Protein AF-A0A4R8KBL2-F1 (afdb_monomer_lite)

Foldseek 3Di:
DDDDDDDDDDDDDDDDDDDDDDDDDDDDDDPDDDDDDDDDDQDEDEDDPDDDPVCPPPLDQDPADDQQAKWKAFAAPVQLCCCQPWVKDKWFKQVVLCDCVQDLLRRDVQRQKAKEKEFAEDDWDWDDPPDPVQVLCVVLVDDDTDIDYRYMGMDMGGHPIWTKDKTASDDDPLLNVSRPNTPWMKMFGRNNVLVVVVQVLVCVVANKDWSHKDWADADDRYYYPVPDDPSDGSNRYDHCVNHVSNNMMMTIIDGPPPDDDGMDIGTDPVSSVRIDIDDD

Secondary structure (DSSP, 8-state):
--PPPPPPP-----PPPP---------------------SS-EEEE----S--------PPP-PPPTT--EEEEE-HHHHHHHHHH-B--BEETTGGG-GGG-TTT--TTTTEEEEEEEE-SS-EE--TTSHHHHHHHHTT--SS-EE-SEEEEEEEEPPP-EEEEEES---HHHHHTSTT--EEEEESSHHHHHHHHHHHHHHHS-EEEEEEEE-EE--SEEEGGG--TT--GGGEE-HHHHGGG-EEEEEEEESS-SPP--B--B-GGGGGGEEEE--

Sequence (280 aa):
MGGKRTRRTTTKRIFAEKATFESRGNSDFGTKRLLGSAEGSGTTLIYKPTGDDGSIAEFRPIASMDREVTLYKYLPRRYAEDLVRDGSTRVGTLYDFRRIELGAGVADPNEGQLRVNRKIGGQLHYFPAGTQEAEAMKFFGISGEGAVQNISFRRDIEHPGVFVWCCSTEFSADVESSLEGADACVEIRNAGLFFDELTRAIHAVRPVEFLGFRKVTYTPRNQNWESYSPDMSAAFVKDPGSYGAQNEVRAVWRSLDGNPIKAEFPRSAALTEFCAIREL

Structure (mmCIF, N/CA/C/O backbone):
data_AF-A0A4R8KBL2-F1
#
_entry.id   AF-A0A4R8KBL2-F1
#
loop_
_atom_site.group_PDB
_atom_site.id
_atom_site.type_symbol
_atom_site.label_atom_id
_atom_site.label_alt_id
_atom_site.label_comp_id
_atom_site.label_asym_id
_atom_site.label_entity_id
_atom_site.label_seq_id
_atom_site.pdbx_PDB_ins_code
_atom_site.Cartn_x
_atom_site.Cartn_y
_atom_site.Cartn_z
_atom_site.occupancy
_atom_site.B_iso_or_equiv
_atom_site.auth_seq_id
_atom_site.auth_comp_id
_atom_site.auth_asym_id
_atom_site.auth_atom_id
_atom_site.pdbx_PDB_model_num
ATOM 1 N N . MET A 1 1 ? 4.726 11.498 -86.772 1.00 43.94 1 MET A N 1
ATOM 2 C CA . MET A 1 1 ? 5.824 10.685 -86.203 1.00 43.94 1 MET A CA 1
ATOM 3 C C . MET A 1 1 ? 6.021 11.100 -84.754 1.00 43.94 1 MET A C 1
ATOM 5 O O . MET A 1 1 ? 6.275 12.270 -84.517 1.00 43.94 1 MET A O 1
ATOM 9 N N . GLY A 1 2 ? 5.826 10.193 -83.793 1.00 36.50 2 GLY A N 1
ATOM 10 C CA . GLY A 1 2 ? 5.941 10.510 -82.364 1.00 36.50 2 GLY A CA 1
ATOM 11 C C . GLY A 1 2 ? 5.340 9.422 -81.475 1.00 36.50 2 GLY A C 1
ATOM 12 O O . GLY A 1 2 ? 4.249 9.591 -80.945 1.00 36.50 2 GLY A O 1
ATOM 13 N N . GLY A 1 3 ? 6.026 8.282 -81.349 1.00 35.59 3 GLY A N 1
ATOM 14 C CA . GLY A 1 3 ? 5.630 7.193 -80.451 1.00 35.59 3 GLY A CA 1
ATOM 15 C C . GLY A 1 3 ? 6.325 7.309 -79.092 1.00 35.59 3 GLY A C 1
ATOM 16 O O . GLY A 1 3 ? 7.548 7.210 -79.015 1.00 35.59 3 GLY A O 1
ATOM 17 N N . LYS A 1 4 ? 5.552 7.505 -78.016 1.00 42.59 4 LYS A N 1
ATOM 18 C CA . LYS A 1 4 ? 6.029 7.454 -76.623 1.00 42.59 4 LYS A CA 1
ATOM 19 C C . LYS A 1 4 ? 6.201 5.994 -76.179 1.00 42.59 4 LYS A C 1
ATOM 21 O O . LYS A 1 4 ? 5.273 5.199 -76.286 1.00 42.59 4 LYS A O 1
ATOM 26 N N . ARG A 1 5 ? 7.386 5.654 -75.659 1.00 40.50 5 ARG A N 1
ATOM 27 C CA . ARG A 1 5 ? 7.694 4.363 -75.017 1.00 40.50 5 ARG A CA 1
ATOM 28 C C . ARG A 1 5 ? 7.159 4.339 -73.583 1.00 40.50 5 ARG A C 1
ATOM 30 O O . ARG A 1 5 ? 7.601 5.127 -72.752 1.00 40.50 5 ARG A O 1
ATOM 37 N N . THR A 1 6 ? 6.280 3.393 -73.278 1.00 40.81 6 THR A N 1
ATOM 38 C CA . THR A 1 6 ? 5.825 3.072 -71.917 1.00 40.81 6 THR A CA 1
ATOM 39 C C . THR A 1 6 ? 6.755 2.016 -71.311 1.00 40.81 6 THR A C 1
ATOM 41 O O . THR A 1 6 ? 6.884 0.919 -71.853 1.00 40.81 6 THR A O 1
ATOM 44 N N . ARG A 1 7 ? 7.430 2.327 -70.196 1.00 36.66 7 ARG A N 1
ATOM 45 C CA . ARG A 1 7 ? 8.190 1.338 -69.409 1.00 36.66 7 ARG A CA 1
ATOM 46 C C . ARG A 1 7 ? 7.212 0.511 -68.568 1.00 36.66 7 ARG A C 1
ATOM 48 O O . ARG A 1 7 ? 6.463 1.075 -67.779 1.00 36.66 7 ARG A O 1
ATOM 55 N N . ARG A 1 8 ? 7.231 -0.816 -68.730 1.00 33.22 8 ARG A N 1
ATOM 56 C CA . ARG A 1 8 ? 6.599 -1.776 -67.811 1.00 33.22 8 ARG A CA 1
ATOM 57 C C . ARG A 1 8 ? 7.585 -2.108 -66.691 1.00 33.22 8 ARG A C 1
ATOM 59 O O . ARG A 1 8 ? 8.677 -2.593 -66.971 1.00 33.22 8 ARG A O 1
ATOM 66 N N . THR A 1 9 ? 7.190 -1.871 -65.447 1.00 32.03 9 THR A N 1
ATOM 67 C CA . THR A 1 9 ? 7.865 -2.374 -64.245 1.00 32.03 9 THR A CA 1
ATOM 68 C C . THR A 1 9 ? 7.200 -3.692 -63.853 1.00 32.03 9 THR A C 1
ATOM 70 O O . THR A 1 9 ? 6.003 -3.728 -63.582 1.00 32.03 9 THR A O 1
ATOM 73 N N . THR A 1 10 ? 7.958 -4.786 -63.866 1.00 30.27 10 THR A N 1
ATOM 74 C CA . THR A 1 10 ? 7.474 -6.113 -63.466 1.00 30.27 10 THR A CA 1
ATOM 75 C C . THR A 1 10 ? 7.729 -6.305 -61.973 1.00 30.27 10 THR A C 1
ATOM 77 O O . THR A 1 10 ? 8.865 -6.540 -61.567 1.00 30.27 10 THR A O 1
ATOM 80 N N . THR A 1 11 ? 6.686 -6.225 -61.148 1.00 28.88 11 THR A N 1
ATOM 81 C CA . THR A 1 11 ? 6.752 -6.609 -59.730 1.00 28.88 11 THR A CA 1
ATOM 82 C C . THR A 1 11 ? 6.616 -8.129 -59.625 1.00 28.88 11 THR A C 1
ATOM 84 O O . THR A 1 11 ? 5.537 -8.676 -59.851 1.00 28.88 11 THR A O 1
ATOM 87 N N . LYS A 1 12 ? 7.708 -8.834 -59.302 1.00 27.95 12 LYS A N 1
ATOM 88 C CA . LYS A 1 12 ? 7.668 -10.259 -58.938 1.00 27.95 12 LYS A CA 1
ATOM 89 C C . LYS A 1 12 ? 7.094 -10.395 -57.522 1.00 27.95 12 LYS A C 1
ATOM 91 O O . LYS A 1 12 ? 7.714 -9.943 -56.567 1.00 27.95 12 LYS A O 1
ATOM 96 N N . ARG A 1 13 ? 5.928 -11.035 -57.391 1.00 30.80 13 ARG A N 1
ATOM 97 C CA . ARG A 1 13 ? 5.440 -11.595 -56.119 1.00 30.80 13 ARG A CA 1
ATOM 98 C C . ARG A 1 13 ? 6.154 -12.924 -55.877 1.00 30.80 13 ARG A C 1
ATOM 100 O O . ARG A 1 13 ? 6.103 -13.793 -56.743 1.00 30.80 13 ARG A O 1
ATOM 107 N N . ILE A 1 14 ? 6.792 -13.080 -54.721 1.00 30.53 14 ILE A N 1
ATOM 108 C CA . ILE A 1 14 ? 7.291 -14.371 -54.232 1.00 30.53 14 ILE A CA 1
ATOM 109 C C . ILE A 1 14 ? 6.336 -14.813 -53.119 1.00 30.53 14 ILE A C 1
ATOM 111 O O . ILE A 1 14 ? 6.114 -14.074 -52.163 1.00 30.53 14 ILE A O 1
ATOM 115 N N . PHE A 1 15 ? 5.721 -15.983 -53.295 1.00 28.53 15 PHE A N 1
ATOM 116 C CA . PHE A 1 15 ? 4.898 -16.648 -52.286 1.00 28.53 15 PHE A CA 1
ATOM 117 C C . PHE A 1 15 ? 5.800 -17.368 -51.275 1.00 28.53 15 PHE A C 1
ATOM 119 O O . PHE A 1 15 ? 6.807 -17.960 -51.656 1.00 28.53 15 PHE A O 1
ATOM 126 N N . ALA A 1 16 ? 5.428 -17.312 -49.996 1.00 29.11 16 ALA A N 1
ATOM 127 C CA . ALA A 1 16 ? 6.075 -18.049 -48.919 1.00 29.11 16 ALA A CA 1
ATOM 128 C C . ALA A 1 16 ? 5.567 -19.501 -48.884 1.00 29.11 16 ALA A C 1
ATOM 130 O O . ALA A 1 16 ? 4.369 -19.728 -48.707 1.00 29.11 16 ALA A O 1
ATOM 131 N N . GLU A 1 17 ? 6.470 -20.474 -49.013 1.00 27.91 17 GLU A N 1
ATOM 132 C CA . GLU A 1 17 ? 6.204 -21.872 -48.663 1.00 27.91 17 GLU A CA 1
ATOM 133 C C . GLU A 1 17 ? 6.547 -22.125 -47.189 1.00 27.91 17 GLU A C 1
ATOM 135 O O . GLU A 1 17 ? 7.579 -21.690 -46.675 1.00 27.91 17 GLU A O 1
ATOM 140 N N . LYS A 1 18 ? 5.633 -22.816 -46.501 1.00 30.34 18 LYS A N 1
ATOM 141 C CA . LYS A 1 18 ? 5.759 -23.258 -45.110 1.00 30.34 18 LYS A CA 1
ATOM 142 C C . LYS A 1 18 ? 6.772 -24.400 -45.019 1.00 30.34 18 LYS A C 1
ATOM 144 O O . LYS A 1 18 ? 6.578 -25.426 -45.661 1.00 30.34 18 LYS A O 1
ATOM 149 N N . ALA A 1 19 ? 7.762 -24.268 -44.141 1.00 26.84 19 ALA A N 1
ATOM 150 C CA . ALA A 1 19 ? 8.540 -25.400 -43.650 1.00 26.84 19 ALA A CA 1
ATOM 151 C C . ALA A 1 19 ? 8.059 -25.768 -42.239 1.00 26.84 19 ALA A C 1
ATOM 153 O O . ALA A 1 19 ? 8.158 -24.973 -41.305 1.00 26.84 19 ALA A O 1
ATOM 154 N N . THR A 1 20 ? 7.508 -26.970 -42.100 1.00 28.91 20 THR A N 1
ATOM 155 C CA . THR A 1 20 ? 7.267 -27.655 -40.826 1.00 28.91 20 THR A CA 1
ATOM 156 C C . THR A 1 20 ? 8.566 -28.336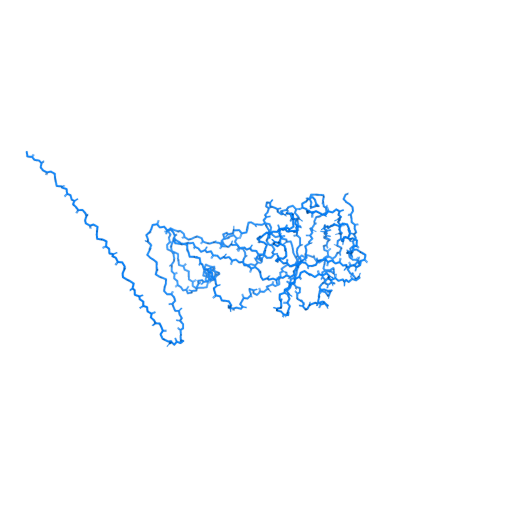 -40.400 1.00 28.91 20 THR A C 1
ATOM 158 O O . THR A 1 20 ? 9.179 -29.028 -41.209 1.00 28.91 20 THR A O 1
ATOM 161 N N . PHE A 1 21 ? 8.980 -28.175 -39.142 1.00 26.06 21 PHE A N 1
ATOM 162 C CA . PHE A 1 21 ? 10.069 -28.966 -38.568 1.00 26.06 21 PHE A CA 1
ATOM 163 C C . PHE A 1 21 ? 9.599 -29.621 -37.269 1.00 26.06 21 PHE A C 1
ATOM 165 O O . PHE A 1 21 ? 9.224 -28.934 -36.320 1.00 26.06 21 PHE A O 1
ATOM 172 N N . GLU A 1 22 ? 9.597 -30.953 -37.259 1.00 30.69 22 GLU A N 1
ATOM 173 C CA . GLU A 1 22 ? 9.430 -31.776 -36.063 1.00 30.69 22 GLU A CA 1
ATOM 174 C C . GLU A 1 22 ? 10.772 -31.868 -35.330 1.00 30.69 22 GLU A C 1
ATOM 176 O O . GLU A 1 22 ? 11.772 -32.298 -35.905 1.00 30.69 22 GLU A O 1
ATOM 181 N N . SER A 1 23 ? 10.810 -31.507 -34.047 1.00 30.03 23 SER A N 1
ATOM 182 C CA . SER A 1 23 ? 11.976 -31.764 -33.201 1.00 30.03 23 SER A CA 1
ATOM 183 C C . SER A 1 23 ? 11.822 -33.098 -32.471 1.00 30.03 23 SER A C 1
ATOM 185 O O . SER A 1 23 ? 11.004 -33.219 -31.556 1.00 30.03 23 SER A O 1
ATOM 187 N N . ARG A 1 24 ? 12.656 -34.083 -32.820 1.00 30.95 24 ARG A N 1
ATOM 188 C CA . ARG A 1 24 ? 13.076 -35.128 -31.875 1.00 30.95 24 ARG A CA 1
ATOM 189 C C . ARG A 1 24 ? 14.286 -34.610 -31.095 1.00 30.95 24 ARG A C 1
ATOM 191 O O . ARG A 1 24 ? 15.118 -33.900 -31.649 1.00 30.95 24 ARG A O 1
ATOM 198 N N . GLY A 1 25 ? 14.287 -34.891 -29.795 1.00 31.91 25 GLY A N 1
ATOM 199 C CA . GLY A 1 25 ? 15.035 -34.151 -28.782 1.00 31.91 25 GLY A CA 1
ATOM 200 C C . GLY A 1 25 ? 16.558 -34.215 -28.872 1.00 31.91 25 GLY A C 1
ATOM 201 O O . GLY A 1 25 ? 17.120 -35.167 -29.396 1.00 31.91 25 GLY A O 1
ATOM 202 N N . ASN A 1 26 ? 17.209 -33.214 -28.285 1.00 29.48 26 ASN A N 1
ATOM 203 C CA . ASN A 1 26 ? 18.056 -33.388 -27.106 1.00 29.48 26 ASN A CA 1
ATOM 204 C C . ASN A 1 26 ? 18.330 -32.005 -26.487 1.00 29.48 26 ASN A C 1
ATOM 206 O O . ASN A 1 26 ? 18.259 -30.989 -27.176 1.00 29.48 26 ASN A O 1
ATOM 210 N N . SER A 1 27 ? 18.591 -31.978 -25.187 1.00 45.28 27 SER A N 1
ATOM 211 C CA . SER A 1 27 ? 18.969 -30.802 -24.401 1.00 45.28 27 SER A CA 1
ATOM 212 C C . SER A 1 27 ? 20.212 -30.096 -24.957 1.00 45.28 27 SER A C 1
ATOM 214 O O . SER A 1 27 ? 21.265 -30.719 -24.998 1.00 45.28 27 SER A O 1
ATOM 216 N N . ASP A 1 28 ? 20.093 -28.822 -25.345 1.00 34.81 28 ASP A N 1
ATOM 217 C CA . ASP A 1 28 ? 21.092 -27.772 -25.087 1.00 34.81 28 ASP A CA 1
ATOM 218 C C . ASP A 1 28 ? 20.639 -26.404 -25.633 1.00 34.81 28 ASP A C 1
ATOM 220 O O . ASP A 1 28 ? 19.981 -26.311 -26.668 1.00 34.81 28 ASP A O 1
ATOM 224 N N . PHE A 1 29 ? 20.966 -25.352 -24.873 1.00 37.84 29 PHE A N 1
ATOM 225 C CA . PHE A 1 29 ? 20.878 -23.911 -25.163 1.00 37.84 29 PHE A CA 1
ATOM 226 C C . PHE A 1 29 ? 20.105 -23.485 -26.427 1.00 37.84 29 PHE A C 1
ATOM 228 O O . PHE A 1 29 ? 20.644 -23.363 -27.529 1.00 37.84 29 PHE A O 1
ATOM 235 N N . GLY A 1 30 ? 18.833 -23.128 -26.238 1.00 28.30 30 GLY A N 1
ATOM 236 C CA . GLY A 1 30 ? 18.006 -22.543 -27.289 1.00 28.30 30 GLY A CA 1
ATOM 237 C C . GLY A 1 30 ? 18.445 -21.123 -27.654 1.00 28.30 30 GLY A C 1
ATOM 238 O O . GLY A 1 30 ? 17.978 -20.153 -27.063 1.00 28.30 30 GLY A O 1
ATOM 239 N N . THR A 1 31 ? 19.277 -20.977 -28.686 1.00 34.00 31 THR A N 1
ATOM 240 C CA . THR A 1 31 ? 19.415 -19.711 -29.418 1.00 34.00 31 THR A CA 1
ATOM 241 C C . THR A 1 31 ? 18.120 -19.468 -30.197 1.00 34.00 31 THR A C 1
ATOM 243 O O . THR A 1 31 ? 17.898 -20.022 -31.274 1.00 34.00 31 THR A O 1
ATOM 246 N N . LYS A 1 32 ? 17.215 -18.647 -29.654 1.00 37.78 32 LYS A N 1
ATOM 247 C CA . LYS A 1 32 ? 16.011 -18.224 -30.382 1.00 37.78 32 LYS A CA 1
ATOM 248 C C . LYS A 1 32 ? 16.388 -17.147 -31.401 1.00 37.78 32 LYS A C 1
ATOM 250 O O . LYS A 1 32 ? 16.603 -15.990 -31.055 1.00 37.78 32 LYS A O 1
ATOM 255 N N . ARG A 1 33 ? 16.471 -17.534 -32.677 1.00 33.47 33 ARG A N 1
ATOM 256 C CA . ARG A 1 33 ? 16.669 -16.618 -33.810 1.00 33.47 33 ARG A CA 1
ATOM 257 C C . ARG A 1 33 ? 15.367 -15.851 -34.075 1.00 33.47 33 ARG A C 1
ATOM 259 O O . ARG A 1 33 ? 14.360 -16.453 -34.437 1.00 33.47 33 ARG A O 1
ATOM 266 N N . LEU A 1 34 ? 15.384 -14.530 -33.906 1.00 40.81 34 LEU A N 1
ATOM 267 C CA . LEU A 1 34 ? 14.292 -13.644 -34.318 1.00 40.81 34 LEU A CA 1
ATOM 268 C C . LEU A 1 34 ? 14.362 -13.437 -35.839 1.00 40.81 34 LEU A C 1
ATOM 270 O O . LEU A 1 34 ? 15.298 -12.821 -36.342 1.00 40.81 34 LEU A O 1
ATOM 274 N N . LEU A 1 35 ? 13.377 -13.956 -36.575 1.00 32.75 35 LEU A N 1
ATOM 275 C CA . LEU A 1 35 ? 13.158 -13.634 -37.986 1.00 32.75 35 LEU A CA 1
ATOM 276 C C . LEU A 1 35 ? 11.933 -12.722 -38.087 1.00 32.75 35 LEU A C 1
ATOM 278 O O . LEU A 1 35 ? 10.804 -13.169 -37.911 1.00 32.75 35 LEU A O 1
ATOM 282 N N . GLY A 1 36 ? 12.163 -11.442 -38.371 1.00 38.31 36 GLY A N 1
ATOM 283 C CA . GLY A 1 36 ? 11.122 -10.490 -38.747 1.00 38.31 36 GLY A CA 1
ATOM 284 C C . GLY A 1 36 ? 11.644 -9.587 -39.858 1.00 38.31 36 GLY A C 1
ATOM 285 O O . GLY A 1 36 ? 12.641 -8.896 -39.668 1.00 38.31 36 GLY A O 1
ATOM 286 N N . SER A 1 37 ? 11.003 -9.615 -41.027 1.00 36.88 37 SER A N 1
ATOM 287 C CA . SER A 1 37 ? 11.300 -8.689 -42.121 1.00 36.88 37 SER A CA 1
ATOM 288 C C . SER A 1 37 ? 10.714 -7.315 -41.800 1.00 36.88 37 SER A C 1
ATOM 290 O O . SER A 1 37 ? 9.503 -7.184 -41.618 1.00 36.88 37 SER A O 1
ATOM 292 N N . ALA A 1 38 ? 11.570 -6.298 -41.740 1.00 41.44 38 ALA A N 1
ATOM 293 C CA . ALA A 1 38 ? 11.171 -4.913 -41.554 1.00 41.44 38 ALA A CA 1
ATOM 294 C C . ALA A 1 38 ? 10.734 -4.299 -42.892 1.00 41.44 38 ALA A C 1
ATOM 296 O O . ALA A 1 38 ? 11.563 -3.796 -43.642 1.00 41.44 38 ALA A O 1
ATOM 297 N N . GLU A 1 39 ? 9.430 -4.287 -43.161 1.00 38.06 39 GLU A N 1
ATOM 298 C CA . GLU A 1 39 ? 8.832 -3.287 -44.047 1.00 38.06 39 GLU A CA 1
ATOM 299 C C . GLU A 1 39 ? 7.594 -2.670 -43.373 1.00 38.06 39 GLU A C 1
ATOM 301 O O . GLU A 1 39 ? 6.587 -3.327 -43.134 1.00 38.06 39 GLU A O 1
ATOM 306 N N . GLY A 1 40 ? 7.680 -1.376 -43.056 1.00 43.56 40 GLY A N 1
ATOM 307 C CA . GLY A 1 40 ? 6.528 -0.467 -43.066 1.00 43.56 40 GLY A CA 1
ATOM 308 C C . GLY A 1 40 ? 5.674 -0.278 -41.806 1.00 43.56 40 GLY A C 1
ATOM 309 O O . GLY A 1 40 ? 5.026 0.760 -41.710 1.00 43.56 40 GLY A O 1
ATOM 310 N N . SER A 1 41 ? 5.673 -1.164 -40.811 1.00 46.06 41 SER A N 1
ATOM 311 C CA . SER A 1 41 ? 4.918 -0.923 -39.566 1.00 46.06 41 SER A CA 1
ATOM 312 C C . SER A 1 41 ? 5.702 -1.400 -38.355 1.00 46.06 41 SER A C 1
ATOM 314 O O . SER A 1 41 ? 6.125 -2.552 -38.331 1.00 46.06 41 SER A O 1
ATOM 316 N N . GLY A 1 42 ? 5.915 -0.524 -37.368 1.00 48.22 42 GLY A N 1
ATOM 317 C CA . GLY A 1 42 ? 6.707 -0.834 -36.176 1.00 48.22 42 GLY A CA 1
ATOM 318 C C . GLY A 1 42 ? 6.287 -2.157 -35.535 1.00 48.22 42 GLY A C 1
ATOM 319 O O . GLY A 1 42 ? 5.134 -2.326 -35.137 1.00 48.22 42 GLY A O 1
ATOM 320 N N . THR A 1 43 ? 7.224 -3.097 -35.439 1.00 58.38 43 THR A N 1
ATOM 321 C CA . THR A 1 43 ? 6.981 -4.390 -34.801 1.00 58.38 43 THR A CA 1
ATOM 322 C C . THR A 1 43 ? 6.936 -4.182 -33.292 1.00 58.38 43 THR A C 1
ATOM 324 O O . THR A 1 43 ? 7.907 -3.729 -32.684 1.00 58.38 43 THR A O 1
ATOM 327 N N . THR A 1 44 ? 5.805 -4.513 -32.672 1.00 49.12 44 THR A N 1
ATOM 328 C CA . THR A 1 44 ? 5.705 -4.592 -31.210 1.00 49.12 44 THR A CA 1
ATOM 329 C C . THR A 1 44 ? 5.973 -6.032 -30.800 1.00 49.12 44 THR A C 1
ATOM 331 O O . THR A 1 44 ? 5.193 -6.921 -31.142 1.00 49.12 44 THR A O 1
ATOM 334 N N . LEU A 1 45 ? 7.063 -6.272 -30.071 1.00 51.94 45 LEU A N 1
ATOM 335 C CA . LEU A 1 45 ? 7.287 -7.563 -29.426 1.00 51.94 45 LEU A CA 1
ATOM 336 C C . LEU A 1 45 ? 6.631 -7.525 -28.049 1.00 51.94 45 LEU A C 1
ATOM 338 O O . LEU A 1 45 ? 7.079 -6.821 -27.146 1.00 51.94 45 LEU A O 1
ATOM 342 N N . ILE A 1 46 ? 5.545 -8.280 -27.898 1.00 49.16 46 ILE A N 1
ATOM 343 C CA . ILE A 1 46 ? 4.907 -8.494 -26.601 1.00 49.16 46 ILE A CA 1
ATOM 344 C C . ILE A 1 46 ? 5.543 -9.742 -26.002 1.00 49.16 46 ILE A C 1
ATOM 346 O O . ILE A 1 46 ? 5.190 -10.863 -26.368 1.00 49.16 46 ILE A O 1
ATOM 350 N N . TYR A 1 47 ? 6.494 -9.550 -25.093 1.00 43.88 47 TYR A N 1
ATOM 351 C CA . TYR A 1 47 ? 7.011 -10.647 -24.293 1.00 43.88 47 TYR A CA 1
ATOM 352 C C . TYR A 1 47 ? 6.067 -10.882 -23.114 1.00 43.88 47 TYR A C 1
ATOM 354 O O . TYR A 1 47 ? 5.929 -10.038 -22.230 1.00 43.88 47 TYR A O 1
ATOM 362 N N . LYS A 1 48 ? 5.391 -12.031 -23.116 1.00 40.69 48 LYS A N 1
ATOM 363 C CA . LYS A 1 48 ? 4.737 -12.573 -21.926 1.00 40.69 48 LYS A CA 1
ATOM 364 C C . LYS A 1 48 ? 5.658 -13.670 -21.401 1.00 40.69 48 LYS A C 1
ATOM 366 O O . LYS A 1 48 ? 5.782 -14.674 -22.103 1.00 40.69 48 LYS A O 1
ATOM 371 N N . PRO A 1 49 ? 6.333 -13.505 -20.253 1.00 42.59 49 PRO A N 1
ATOM 372 C CA . PRO A 1 49 ? 7.089 -14.606 -19.675 1.00 42.59 49 PRO A CA 1
ATOM 373 C C . PRO A 1 49 ? 6.130 -15.778 -19.438 1.00 42.59 49 PRO A C 1
ATOM 375 O O . PRO A 1 49 ? 5.198 -15.689 -18.643 1.00 42.59 49 PRO A O 1
ATOM 378 N N . THR A 1 50 ? 6.305 -16.854 -20.201 1.00 34.88 50 THR A N 1
ATOM 379 C CA . THR A 1 50 ? 5.615 -18.126 -19.985 1.00 34.88 50 THR A CA 1
ATOM 380 C C . THR A 1 50 ? 6.526 -18.990 -19.126 1.00 34.88 50 THR A C 1
ATOM 382 O O . THR A 1 50 ? 7.472 -19.572 -19.654 1.00 34.88 50 THR A O 1
ATOM 385 N N . GLY A 1 51 ? 6.246 -19.055 -17.826 1.00 35.00 51 GLY A N 1
ATOM 386 C CA . GLY A 1 51 ? 6.909 -19.964 -16.890 1.00 35.00 51 GLY A CA 1
ATOM 387 C C . GLY A 1 51 ? 7.783 -19.257 -15.855 1.00 35.00 51 GLY A C 1
ATOM 388 O O . GLY A 1 51 ? 8.788 -18.647 -16.199 1.00 35.00 51 GLY A O 1
ATOM 389 N N . ASP A 1 52 ? 7.343 -19.302 -14.599 1.00 38.72 52 ASP A N 1
ATOM 390 C CA . ASP A 1 52 ? 7.957 -20.079 -13.510 1.00 38.72 52 ASP A CA 1
ATOM 391 C C . ASP A 1 52 ? 9.492 -20.148 -13.399 1.00 38.72 52 ASP A C 1
ATOM 393 O O . ASP A 1 52 ? 10.024 -21.122 -12.874 1.00 38.72 52 ASP A O 1
ATOM 397 N N . ASP A 1 53 ? 10.240 -19.117 -13.802 1.00 41.16 53 ASP A N 1
ATOM 398 C CA . ASP A 1 53 ? 11.654 -19.028 -13.399 1.00 41.16 53 ASP A CA 1
ATOM 399 C C . ASP A 1 53 ? 11.831 -18.800 -11.886 1.00 41.16 53 ASP A C 1
ATOM 401 O O . ASP A 1 53 ? 12.959 -18.687 -11.409 1.00 41.16 53 ASP A O 1
ATOM 405 N N . GLY A 1 54 ? 10.733 -18.763 -11.116 1.00 38.72 54 GLY A N 1
ATOM 406 C CA . GLY A 1 54 ? 10.744 -18.739 -9.656 1.00 38.72 54 GLY A CA 1
ATOM 407 C C . GLY A 1 54 ? 11.406 -17.496 -9.071 1.00 38.72 54 GLY A C 1
ATOM 408 O O . GLY A 1 54 ? 11.447 -17.349 -7.851 1.00 38.72 54 GLY A O 1
ATOM 409 N N . SER A 1 55 ? 11.876 -16.569 -9.909 1.00 37.03 55 SER A N 1
ATOM 410 C CA . SER A 1 55 ? 12.405 -15.291 -9.480 1.00 37.03 55 SER A CA 1
ATOM 411 C C . SER A 1 55 ? 11.222 -14.357 -9.242 1.00 37.03 55 SER A C 1
ATOM 413 O O . SER A 1 55 ? 10.968 -13.384 -9.950 1.00 37.03 55 SER A O 1
ATOM 415 N N . ILE A 1 56 ? 10.451 -14.671 -8.193 1.00 41.88 56 ILE A N 1
ATOM 416 C CA . ILE A 1 56 ? 9.773 -13.630 -7.422 1.00 41.88 56 ILE A CA 1
ATOM 417 C C . ILE A 1 56 ? 10.846 -12.574 -7.212 1.00 41.88 56 ILE A C 1
ATOM 419 O O . ILE A 1 56 ? 11.828 -12.864 -6.529 1.00 41.88 56 ILE A O 1
ATOM 423 N N . ALA A 1 57 ? 10.711 -11.432 -7.898 1.00 46.06 57 ALA A N 1
ATOM 424 C CA . ALA A 1 57 ? 11.639 -10.318 -7.790 1.00 46.06 57 ALA A CA 1
ATOM 425 C C . ALA A 1 57 ? 11.990 -10.195 -6.312 1.00 46.06 57 ALA A C 1
ATOM 427 O O . ALA A 1 57 ? 11.068 -10.048 -5.503 1.00 46.06 57 ALA A O 1
ATOM 428 N N . GLU A 1 58 ? 13.265 -10.423 -5.966 1.00 44.97 58 GLU A N 1
ATOM 429 C CA . GLU A 1 58 ? 13.681 -10.488 -4.569 1.00 44.97 58 GLU A CA 1
ATOM 430 C C . GLU A 1 58 ? 13.069 -9.287 -3.862 1.00 44.97 58 GLU A C 1
ATOM 432 O O . GLU A 1 58 ? 13.265 -8.145 -4.289 1.00 44.97 58 GLU A O 1
ATOM 437 N N . PHE A 1 59 ? 12.253 -9.555 -2.840 1.00 52.44 59 PHE A N 1
ATOM 438 C CA . PHE A 1 59 ? 11.674 -8.501 -2.029 1.00 52.44 59 PHE A CA 1
ATOM 439 C C . PHE A 1 59 ? 12.831 -7.804 -1.336 1.00 52.44 59 PHE A C 1
ATOM 441 O O . PHE A 1 59 ? 13.317 -8.240 -0.295 1.00 52.44 59 PHE A O 1
ATOM 448 N N . ARG A 1 60 ? 13.314 -6.732 -1.955 1.00 55.16 60 ARG A N 1
ATOM 449 C CA . ARG A 1 60 ? 14.270 -5.852 -1.313 1.00 55.16 60 ARG A CA 1
ATOM 450 C C . ARG A 1 60 ? 13.550 -5.193 -0.142 1.00 55.16 60 ARG A C 1
ATOM 452 O O . ARG A 1 60 ? 12.404 -4.766 -0.328 1.00 55.16 60 ARG A O 1
ATOM 459 N N . PRO A 1 61 ? 14.188 -5.107 1.038 1.00 54.28 61 PRO A N 1
ATOM 460 C CA . PRO A 1 61 ? 13.659 -4.337 2.149 1.00 54.28 61 PRO A CA 1
ATOM 461 C C . PRO A 1 61 ? 13.226 -2.967 1.639 1.00 54.28 61 PRO A C 1
ATOM 463 O O . PRO A 1 61 ? 14.014 -2.220 1.055 1.00 54.28 61 PRO A O 1
ATOM 466 N N . ILE A 1 62 ? 11.940 -2.679 1.780 1.00 59.78 62 ILE A N 1
ATOM 467 C CA . ILE A 1 62 ? 11.375 -1.427 1.310 1.00 59.78 62 ILE A CA 1
ATOM 468 C C . ILE A 1 62 ? 11.856 -0.346 2.274 1.00 59.78 62 ILE A C 1
ATOM 470 O O . ILE A 1 62 ? 11.694 -0.503 3.482 1.00 59.78 62 ILE A O 1
ATOM 474 N N . ALA A 1 63 ? 12.434 0.745 1.758 1.00 61.12 63 ALA A N 1
ATOM 475 C CA . ALA A 1 63 ? 12.767 1.906 2.581 1.00 61.12 63 ALA A CA 1
ATOM 476 C C . ALA A 1 63 ? 11.510 2.350 3.350 1.00 61.12 63 ALA A C 1
ATOM 478 O O . ALA A 1 63 ? 10.534 2.808 2.746 1.00 61.12 63 ALA A O 1
ATOM 479 N N . SER A 1 64 ? 11.508 2.119 4.663 1.00 69.44 64 SER A N 1
ATOM 480 C CA . SER A 1 64 ? 10.352 2.355 5.520 1.00 69.44 64 SER A CA 1
ATOM 481 C C . SER A 1 64 ? 10.280 3.820 5.925 1.00 69.44 64 SER A C 1
ATOM 483 O O . SER A 1 64 ? 11.301 4.500 6.035 1.00 69.44 64 SER A O 1
ATOM 485 N N . MET A 1 65 ? 9.066 4.301 6.178 1.00 84.88 65 MET A N 1
ATOM 486 C CA . MET A 1 65 ? 8.873 5.595 6.833 1.00 84.88 65 MET A CA 1
ATOM 487 C C . MET A 1 65 ? 9.475 5.598 8.246 1.00 84.88 65 MET A C 1
ATOM 489 O O . MET A 1 65 ? 9.795 4.542 8.802 1.00 84.88 65 MET A O 1
ATOM 493 N N . ASP A 1 66 ? 9.603 6.794 8.824 1.00 85.88 66 ASP A N 1
ATOM 494 C CA . ASP A 1 66 ? 9.884 6.939 10.250 1.00 85.88 66 ASP A CA 1
ATOM 495 C C . ASP A 1 66 ? 8.836 6.156 11.065 1.00 85.88 66 ASP A C 1
ATOM 497 O O . ASP A 1 66 ? 7.647 6.133 10.739 1.00 85.88 66 ASP A O 1
ATOM 501 N N . ARG A 1 67 ? 9.304 5.441 12.085 1.00 90.75 67 ARG A N 1
ATOM 502 C CA . ARG A 1 67 ? 8.494 4.555 12.921 1.00 90.75 67 ARG A CA 1
ATOM 503 C C . ARG A 1 67 ? 7.634 5.339 13.908 1.00 90.75 67 ARG A C 1
ATOM 505 O O . ARG A 1 67 ? 6.577 4.846 14.288 1.00 90.75 67 ARG A O 1
ATOM 512 N N . GLU A 1 68 ? 8.033 6.552 14.279 1.00 93.25 68 GLU A N 1
ATOM 513 C CA . GLU A 1 68 ? 7.321 7.372 15.268 1.00 93.25 68 GLU A CA 1
ATOM 514 C C . GLU A 1 68 ? 6.243 8.283 14.653 1.00 93.25 68 GLU A C 1
ATOM 516 O O . GLU A 1 68 ? 5.669 9.135 15.331 1.00 93.25 68 GLU A O 1
ATOM 521 N N . VAL A 1 69 ? 5.904 8.087 13.375 1.00 95.38 69 VAL A N 1
ATOM 522 C CA . VAL A 1 69 ? 4.860 8.869 12.697 1.00 95.38 69 VAL A CA 1
ATOM 523 C C . VAL A 1 69 ? 3.460 8.539 13.212 1.00 95.38 69 VAL A C 1
ATOM 525 O O . VAL A 1 69 ? 3.159 7.403 13.592 1.00 95.38 69 VAL A O 1
ATOM 528 N N . THR A 1 70 ? 2.589 9.547 13.171 1.00 97.94 70 THR A N 1
ATOM 529 C CA . THR A 1 70 ? 1.144 9.386 13.367 1.00 97.94 70 THR A CA 1
ATOM 530 C C . THR A 1 70 ? 0.467 9.177 12.017 1.00 97.94 70 THR A C 1
ATOM 532 O O . THR A 1 70 ? 0.806 9.850 11.043 1.00 97.94 70 THR A O 1
ATOM 535 N N . LEU A 1 71 ? -0.469 8.233 11.958 1.00 98.44 71 LEU A N 1
ATOM 536 C CA . LEU A 1 71 ? -1.240 7.893 10.761 1.00 98.44 71 LEU A CA 1
ATOM 537 C C . LEU A 1 71 ? -2.737 7.907 11.077 1.00 98.44 71 LEU A C 1
ATOM 539 O O . LEU A 1 71 ? -3.137 7.808 12.235 1.00 98.44 71 LEU A O 1
ATOM 543 N N . TYR A 1 72 ? -3.563 7.993 10.041 1.00 98.56 72 TYR A N 1
ATOM 544 C CA . TYR A 1 72 ? -5.010 8.142 10.164 1.00 98.56 72 TYR A CA 1
ATOM 545 C C . TYR A 1 72 ? -5.720 7.075 9.347 1.00 98.56 72 TYR A C 1
ATOM 547 O O . TYR A 1 72 ? -5.559 6.975 8.130 1.00 98.56 72 TYR A O 1
ATOM 555 N N . LYS A 1 73 ? -6.498 6.228 10.010 1.00 98.19 73 LYS A N 1
ATOM 556 C CA . LYS A 1 73 ? -7.325 5.227 9.349 1.00 98.19 73 LYS A CA 1
ATOM 557 C C . LYS A 1 73 ? -8.758 5.730 9.302 1.00 98.19 73 LYS A C 1
ATOM 559 O O . LYS A 1 73 ? -9.355 5.958 10.342 1.00 98.19 73 LYS A O 1
ATOM 564 N N . TYR A 1 74 ? -9.312 5.815 8.102 1.00 97.50 74 TYR A N 1
ATOM 565 C CA . TYR A 1 74 ? -10.717 6.134 7.863 1.00 97.50 74 TYR A CA 1
ATOM 566 C C . TYR A 1 74 ? -11.514 4.858 7.618 1.00 97.50 74 TYR A C 1
ATOM 568 O O . TYR A 1 74 ? -11.053 3.964 6.893 1.00 97.50 74 TYR A O 1
ATOM 576 N N . LEU A 1 75 ? -12.661 4.741 8.284 1.00 96.31 75 LEU A N 1
ATOM 577 C CA . LEU A 1 75 ? -13.500 3.549 8.254 1.00 96.31 75 LEU A CA 1
ATOM 578 C C . LEU A 1 75 ? -14.909 3.837 8.805 1.00 96.31 75 LEU A C 1
ATOM 580 O O . LEU A 1 75 ? -15.082 4.818 9.521 1.00 96.31 75 LEU A O 1
ATOM 584 N N . PRO A 1 76 ? -15.903 2.970 8.525 1.00 96.44 76 PRO A N 1
ATOM 585 C CA . PRO A 1 76 ? -17.187 3.025 9.212 1.00 96.44 76 PRO A CA 1
ATOM 586 C C . PRO A 1 76 ? -17.029 2.985 10.742 1.00 96.44 76 PRO A C 1
ATOM 588 O O . PRO A 1 76 ? -16.260 2.167 11.258 1.00 96.44 76 PRO A O 1
ATOM 591 N N . ARG A 1 77 ? -17.824 3.772 11.472 1.00 97.38 77 ARG A N 1
ATOM 592 C CA . ARG A 1 77 ? -17.784 3.971 12.929 1.00 97.38 77 ARG A CA 1
ATOM 593 C C . ARG A 1 77 ? -17.727 2.663 13.699 1.00 97.38 77 ARG A C 1
ATOM 595 O O . ARG A 1 77 ? -16.866 2.504 14.554 1.00 97.38 77 ARG A O 1
ATOM 602 N N . ARG A 1 78 ? -18.572 1.688 13.342 1.00 97.62 78 ARG A N 1
ATOM 603 C CA . ARG A 1 78 ? -18.587 0.362 13.992 1.00 97.62 78 ARG A CA 1
ATOM 604 C C . ARG A 1 78 ? -17.216 -0.323 13.969 1.00 97.62 78 ARG A C 1
ATOM 606 O O . ARG A 1 78 ? -16.803 -0.933 14.942 1.00 97.62 78 ARG A O 1
ATOM 613 N N . TYR A 1 79 ? -16.492 -0.195 12.860 1.00 97.75 79 TYR A N 1
ATOM 614 C CA . TYR A 1 79 ? -15.176 -0.799 12.704 1.00 97.75 79 TYR A CA 1
ATOM 615 C C . TYR A 1 79 ? -14.095 0.056 13.388 1.00 97.75 79 TYR A C 1
ATOM 617 O O . TYR A 1 79 ? -13.073 -0.483 13.807 1.00 97.75 79 TYR A O 1
ATOM 625 N N . ALA A 1 80 ? -14.298 1.379 13.494 1.00 98.25 80 ALA A N 1
ATOM 626 C CA . ALA A 1 80 ? -13.419 2.268 14.259 1.00 98.25 80 ALA A CA 1
ATOM 627 C C . ALA A 1 80 ? -13.469 1.901 15.740 1.00 98.25 80 ALA A C 1
ATOM 629 O O . ALA A 1 80 ? -12.433 1.754 16.383 1.00 98.25 80 ALA A O 1
ATOM 630 N N . GLU A 1 81 ? -14.676 1.672 16.249 1.00 98.38 81 GLU A N 1
ATOM 631 C CA . GLU A 1 81 ? -14.913 1.185 17.601 1.00 98.38 81 GLU A CA 1
ATOM 632 C C . GLU A 1 81 ? -14.294 -0.197 17.820 1.00 98.38 81 GLU A C 1
ATOM 634 O O . GLU A 1 81 ? -13.610 -0.378 18.820 1.00 98.38 81 GLU A O 1
ATOM 639 N N . ASP A 1 82 ? -14.441 -1.146 16.890 1.00 98.31 82 ASP A N 1
ATOM 640 C CA . ASP A 1 82 ? -13.802 -2.468 17.004 1.00 98.31 82 ASP A CA 1
ATOM 641 C C . ASP A 1 82 ? -12.261 -2.379 17.053 1.00 98.31 82 ASP A C 1
ATOM 643 O O . ASP A 1 82 ? -11.614 -3.121 17.800 1.00 98.31 82 ASP A O 1
ATOM 647 N N . LEU A 1 83 ? -11.656 -1.451 16.301 1.00 98.44 83 LEU A N 1
ATOM 648 C CA . LEU A 1 83 ? -10.210 -1.217 16.340 1.00 98.44 83 LEU A CA 1
ATOM 649 C C . LEU A 1 83 ? -9.773 -0.592 17.670 1.00 98.44 83 LEU A C 1
ATOM 651 O O . LEU A 1 83 ? -8.825 -1.074 18.284 1.00 98.44 83 LEU A O 1
ATOM 655 N N . VAL A 1 84 ? -10.459 0.449 18.143 1.00 98.56 84 VAL A N 1
ATOM 656 C CA . VAL A 1 84 ? -10.075 1.146 19.382 1.00 98.56 84 VAL A CA 1
ATOM 657 C C . VAL A 1 84 ? -10.413 0.343 20.639 1.00 98.56 84 VAL A C 1
ATOM 659 O O . VAL A 1 84 ? -9.658 0.391 21.604 1.00 98.56 84 VAL A O 1
ATOM 662 N N . ARG A 1 85 ? -11.518 -0.407 20.645 1.00 98.38 85 ARG A N 1
ATOM 663 C CA . ARG A 1 85 ? -11.986 -1.170 21.812 1.00 98.38 85 ARG A CA 1
ATOM 664 C C . ARG A 1 85 ? -11.329 -2.541 21.914 1.00 98.38 85 ARG A C 1
ATOM 666 O O . ARG A 1 85 ? -10.895 -2.926 22.994 1.00 98.38 85 ARG A O 1
ATOM 673 N N . ASP A 1 86 ? -11.271 -3.273 20.801 1.00 98.00 86 ASP A N 1
ATOM 674 C CA . ASP A 1 86 ? -10.886 -4.689 20.803 1.00 98.00 86 ASP A CA 1
ATOM 675 C C . ASP A 1 86 ? -9.556 -4.942 20.079 1.00 98.00 86 ASP A C 1
ATOM 677 O O . ASP A 1 86 ? -9.060 -6.072 20.072 1.00 98.00 86 ASP A O 1
ATOM 681 N N . GLY A 1 87 ? -8.986 -3.918 19.431 1.00 98.25 87 GLY A N 1
ATOM 682 C CA . GLY A 1 87 ? -7.793 -4.065 18.603 1.00 98.25 87 GLY A CA 1
ATOM 683 C C . GLY A 1 87 ? -8.037 -4.973 17.401 1.00 98.25 87 GLY A C 1
ATOM 684 O O . GLY A 1 87 ? -7.158 -5.742 17.014 1.00 98.25 87 GLY A O 1
ATOM 685 N N . SER A 1 88 ? -9.254 -4.961 16.850 1.00 98.25 88 SER A N 1
ATOM 686 C CA . SER A 1 88 ? -9.625 -5.779 15.698 1.00 98.25 88 SER A CA 1
ATOM 687 C C . SER A 1 88 ? -9.667 -4.935 14.430 1.00 98.25 88 SER A C 1
ATOM 689 O O . SER A 1 88 ? -10.259 -3.861 14.400 1.00 98.25 88 SER A O 1
ATOM 691 N N . THR A 1 89 ? -9.038 -5.409 13.356 1.00 98.00 89 THR A N 1
ATOM 692 C CA . THR A 1 89 ? -9.041 -4.694 12.075 1.00 98.00 89 THR A CA 1
ATOM 693 C C . THR A 1 89 ? -9.020 -5.654 10.902 1.00 98.00 89 THR A C 1
ATOM 695 O O . THR A 1 89 ? -8.512 -6.767 11.007 1.00 98.00 89 THR A O 1
ATOM 698 N N . ARG A 1 90 ? -9.554 -5.216 9.760 1.00 96.62 90 ARG A N 1
ATOM 699 C CA . ARG A 1 90 ? -9.474 -5.970 8.511 1.00 96.62 90 ARG A CA 1
ATOM 700 C C . ARG A 1 90 ? -8.109 -5.758 7.864 1.00 96.62 90 ARG A C 1
ATOM 702 O O . ARG A 1 90 ? -7.778 -4.638 7.480 1.00 96.62 90 ARG A O 1
ATOM 709 N N . VAL A 1 91 ? -7.378 -6.841 7.638 1.00 97.12 91 VAL A N 1
ATOM 710 C CA . VAL A 1 91 ? -6.197 -6.879 6.770 1.00 97.12 91 VAL A CA 1
ATOM 711 C C . VAL A 1 91 ? -6.622 -7.519 5.455 1.00 97.12 91 VAL A C 1
ATOM 713 O O . VAL A 1 91 ? -6.972 -8.696 5.411 1.00 97.12 91 VAL A O 1
ATOM 716 N N . GLY A 1 92 ? -6.671 -6.722 4.389 1.00 95.12 92 GLY A N 1
ATOM 717 C CA . GLY A 1 92 ? -7.075 -7.192 3.065 1.00 95.12 92 GLY A CA 1
ATOM 718 C C . GLY A 1 92 ? -5.922 -7.841 2.308 1.00 95.12 92 GLY A C 1
ATOM 719 O O . GLY A 1 92 ? -4.805 -7.943 2.808 1.00 95.12 92 GLY A O 1
ATOM 720 N N . THR A 1 93 ? -6.180 -8.228 1.067 1.00 94.69 93 THR A N 1
ATOM 721 C CA . THR A 1 93 ? -5.148 -8.611 0.096 1.00 94.69 93 THR A CA 1
ATOM 722 C C . THR A 1 93 ? -5.141 -7.632 -1.079 1.00 94.69 93 THR A C 1
ATOM 724 O O . THR A 1 93 ? -6.168 -7.012 -1.355 1.00 94.69 93 THR A O 1
ATOM 727 N N . LEU A 1 94 ? -4.026 -7.506 -1.814 1.00 90.62 94 LEU A N 1
ATOM 728 C CA . LEU A 1 94 ? -4.002 -6.700 -3.056 1.00 90.62 94 LEU A CA 1
ATOM 729 C C . LEU A 1 94 ? -5.137 -7.082 -4.018 1.00 90.62 94 LEU A C 1
ATOM 731 O O . LEU A 1 94 ? -5.730 -6.218 -4.656 1.00 90.62 94 LEU A O 1
ATOM 735 N N . TYR A 1 95 ? -5.448 -8.376 -4.115 1.00 87.31 95 TYR A N 1
ATOM 736 C CA . TYR A 1 95 ? -6.503 -8.868 -4.996 1.00 87.31 95 TYR A CA 1
ATOM 737 C C . TYR A 1 95 ? -7.904 -8.520 -4.493 1.00 87.31 95 TYR A C 1
ATOM 739 O O . TYR A 1 95 ? -8.773 -8.226 -5.312 1.00 87.31 95 TYR A O 1
ATOM 747 N N . ASP A 1 96 ? -8.128 -8.489 -3.175 1.00 85.62 96 ASP A N 1
ATOM 748 C CA . ASP A 1 96 ? -9.412 -8.047 -2.620 1.00 85.62 96 ASP A CA 1
ATOM 749 C C . ASP A 1 96 ? -9.731 -6.617 -3.053 1.00 85.62 96 ASP A C 1
ATOM 751 O O . ASP A 1 96 ? -10.868 -6.332 -3.418 1.00 85.62 96 ASP A O 1
ATOM 755 N N . PHE A 1 97 ? -8.722 -5.741 -3.074 1.00 82.81 97 PHE A N 1
ATOM 756 C CA . PHE A 1 97 ? -8.872 -4.347 -3.491 1.00 82.81 97 PHE A CA 1
ATOM 757 C C . PHE A 1 97 ? -9.146 -4.168 -4.990 1.00 82.81 97 PHE A C 1
ATOM 759 O O . PHE A 1 97 ? -9.529 -3.080 -5.397 1.00 82.81 97 PHE A O 1
ATOM 766 N N . ARG A 1 98 ? -9.065 -5.223 -5.815 1.00 85.31 98 ARG A N 1
ATOM 767 C CA . ARG A 1 98 ? -9.528 -5.175 -7.217 1.00 85.31 98 ARG A CA 1
ATOM 768 C C . ARG A 1 98 ? -11.039 -5.307 -7.363 1.00 85.31 98 ARG A C 1
ATOM 770 O O . ARG A 1 98 ? -11.582 -5.072 -8.443 1.00 85.31 98 ARG A O 1
ATOM 777 N N . ARG A 1 99 ? -11.732 -5.737 -6.308 1.00 80.62 99 ARG A N 1
ATOM 778 C CA . ARG A 1 99 ? -13.169 -6.008 -6.355 1.00 80.62 99 ARG A CA 1
ATOM 779 C C . ARG A 1 99 ? -13.953 -4.708 -6.205 1.00 80.62 99 ARG A C 1
ATOM 781 O O . ARG A 1 99 ? -13.887 -4.060 -5.168 1.00 80.62 99 ARG A O 1
ATOM 788 N N . ILE A 1 100 ? -14.759 -4.393 -7.219 1.00 61.53 100 ILE A N 1
ATOM 789 C CA . ILE A 1 100 ? -15.606 -3.185 -7.295 1.00 61.53 100 ILE A CA 1
ATOM 790 C C . ILE A 1 100 ? -16.598 -3.085 -6.121 1.00 61.53 100 ILE A C 1
ATOM 792 O O . ILE A 1 100 ? -16.997 -1.994 -5.733 1.00 61.53 100 ILE A O 1
ATOM 796 N N . GLU A 1 101 ? -16.951 -4.215 -5.504 1.00 65.81 101 GLU A N 1
ATOM 797 C CA . GLU A 1 101 ? -17.856 -4.290 -4.348 1.00 65.81 101 GLU A CA 1
ATOM 798 C C . GLU A 1 101 ? -17.364 -3.534 -3.099 1.00 65.81 101 GLU A C 1
ATOM 800 O O . GLU A 1 101 ? -18.141 -3.345 -2.168 1.00 65.81 101 GLU A O 1
ATOM 805 N N . LEU A 1 102 ? -16.095 -3.110 -3.051 1.00 69.62 102 LEU A N 1
ATOM 806 C CA . LEU A 1 102 ? -15.551 -2.321 -1.940 1.00 69.62 102 LEU A CA 1
ATOM 807 C C . LEU A 1 102 ? -15.870 -0.816 -2.028 1.00 69.62 102 LEU A C 1
ATOM 809 O O . LEU A 1 102 ? -15.518 -0.087 -1.105 1.00 69.62 102 LEU A O 1
ATOM 813 N N . GLY A 1 103 ? -16.532 -0.365 -3.099 1.00 75.69 103 GLY A N 1
ATOM 814 C CA . GLY A 1 103 ? -16.826 1.048 -3.359 1.00 75.69 103 GLY A CA 1
ATOM 815 C C . GLY A 1 103 ? -15.776 1.707 -4.255 1.00 75.69 103 GLY A C 1
ATOM 816 O O . GLY A 1 103 ? -14.623 1.278 -4.301 1.00 75.69 103 GLY A O 1
ATOM 817 N N . ALA A 1 104 ? -16.157 2.753 -4.988 1.00 76.00 104 ALA A N 1
ATOM 818 C CA . ALA A 1 104 ? -15.307 3.388 -6.003 1.00 76.00 104 ALA A CA 1
ATOM 819 C C . ALA A 1 104 ? -14.070 4.081 -5.404 1.00 76.00 104 ALA A C 1
ATOM 821 O O . ALA A 1 104 ? -13.033 4.162 -6.056 1.00 76.00 104 ALA A O 1
ATOM 822 N N . GLY A 1 105 ? -14.163 4.542 -4.152 1.00 74.69 105 GLY A N 1
ATOM 823 C CA . GLY A 1 105 ? -13.028 5.128 -3.430 1.00 74.69 105 GLY A CA 1
ATOM 824 C C . GLY A 1 105 ? -12.005 4.095 -2.940 1.00 74.69 105 GLY A C 1
ATOM 825 O O . GLY A 1 105 ? -10.877 4.448 -2.613 1.00 74.69 105 GLY A O 1
ATOM 826 N N . VAL A 1 106 ? -12.364 2.810 -2.887 1.00 77.62 106 VAL A N 1
ATOM 827 C CA . VAL A 1 106 ? -11.514 1.755 -2.302 1.00 77.62 106 VAL A CA 1
ATOM 828 C C . VAL A 1 106 ? -11.072 0.733 -3.347 1.00 77.62 106 VAL A C 1
ATOM 830 O O . VAL A 1 106 ? -9.952 0.226 -3.269 1.00 77.62 106 VAL A O 1
ATOM 833 N N . ALA A 1 107 ? -11.934 0.423 -4.311 1.00 83.81 107 ALA A N 1
ATOM 834 C CA . ALA A 1 107 ? -11.670 -0.554 -5.349 1.00 83.81 107 ALA A CA 1
ATOM 835 C C . ALA A 1 107 ? -10.791 0.027 -6.463 1.00 83.81 107 ALA A C 1
ATOM 837 O O . ALA A 1 107 ? -11.197 0.954 -7.156 1.00 83.81 107 ALA A O 1
ATOM 838 N N . ASP A 1 108 ? -9.635 -0.591 -6.706 1.00 86.44 108 ASP A N 1
ATOM 839 C CA . ASP A 1 108 ? -8.784 -0.321 -7.864 1.00 86.44 108 ASP A CA 1
ATOM 840 C C . ASP A 1 108 ? -8.665 -1.589 -8.729 1.00 86.44 108 ASP A C 1
ATOM 842 O O . ASP A 1 108 ? -7.907 -2.504 -8.400 1.00 86.44 108 ASP A O 1
ATOM 846 N N . PRO A 1 109 ? -9.373 -1.675 -9.872 1.00 88.31 109 PRO A N 1
ATOM 847 C CA . PRO A 1 109 ? -9.317 -2.842 -10.757 1.00 88.31 109 PRO A CA 1
ATOM 848 C C . PRO A 1 109 ? -7.907 -3.204 -11.247 1.00 88.31 109 PRO A C 1
ATOM 850 O O . PRO A 1 109 ? -7.659 -4.352 -11.616 1.00 88.31 109 PRO A O 1
ATOM 853 N N . ASN A 1 110 ? -6.985 -2.238 -11.249 1.00 90.00 110 ASN A N 1
ATOM 854 C CA . ASN A 1 110 ? -5.603 -2.408 -11.690 1.00 90.00 110 ASN A CA 1
ATOM 855 C C . ASN A 1 110 ? -4.627 -2.484 -10.504 1.00 90.00 110 ASN A C 1
ATOM 857 O O . ASN A 1 110 ? -3.422 -2.275 -10.671 1.00 90.00 110 ASN A O 1
ATOM 861 N N . GLU A 1 111 ? -5.126 -2.773 -9.302 1.00 89.88 111 GLU A N 1
ATOM 862 C CA . GLU A 1 111 ? -4.315 -2.812 -8.095 1.00 89.88 111 GLU A CA 1
ATOM 863 C C . GLU A 1 111 ? -3.177 -3.831 -8.196 1.00 89.88 111 GLU A C 1
ATOM 865 O O . GLU A 1 111 ? -3.369 -4.985 -8.594 1.00 89.88 111 GLU A O 1
ATOM 870 N N . GLY A 1 112 ? -1.962 -3.423 -7.827 1.00 91.75 112 GLY A N 1
ATOM 871 C CA . GLY A 1 112 ? -0.785 -4.288 -7.935 1.00 91.75 112 GLY A CA 1
ATOM 872 C C . GLY A 1 112 ? -0.319 -4.537 -9.375 1.00 91.75 112 GLY A C 1
ATOM 873 O O . GLY A 1 112 ? 0.514 -5.418 -9.581 1.00 91.75 112 GLY A O 1
ATOM 874 N N . GLN A 1 113 ? -0.832 -3.793 -10.363 1.00 93.62 113 GLN A N 1
ATOM 875 C CA . GLN A 1 113 ? -0.399 -3.875 -11.759 1.00 93.62 113 GLN A CA 1
ATOM 876 C C . GLN A 1 113 ? 0.400 -2.637 -12.176 1.00 93.62 113 GLN A C 1
ATOM 878 O O . GLN A 1 113 ? 0.089 -1.502 -11.799 1.00 93.62 113 GLN A O 1
ATOM 883 N N . LEU A 1 114 ? 1.420 -2.860 -13.001 1.00 94.31 114 LEU A N 1
ATOM 884 C CA . LEU A 1 114 ? 2.236 -1.820 -13.619 1.00 94.31 114 LEU A CA 1
ATOM 885 C C . LEU A 1 114 ? 2.625 -2.255 -15.036 1.00 94.31 114 LEU A C 1
ATOM 887 O O . LEU A 1 114 ? 2.873 -3.428 -15.292 1.00 94.31 114 LEU A O 1
ATOM 891 N N . ARG A 1 115 ? 2.701 -1.316 -15.971 1.00 95.00 115 ARG A N 1
ATOM 892 C CA . ARG A 1 115 ? 3.176 -1.544 -17.335 1.00 95.00 115 ARG A CA 1
ATOM 893 C C . ARG A 1 115 ? 4.358 -0.639 -17.608 1.00 95.00 115 ARG A C 1
ATOM 895 O O . ARG A 1 115 ? 4.256 0.571 -17.441 1.00 95.00 115 ARG A O 1
ATOM 902 N N . VAL A 1 116 ? 5.447 -1.222 -18.089 1.00 94.81 116 VAL A N 1
ATOM 903 C CA . VAL A 1 116 ? 6.644 -0.483 -18.492 1.00 94.81 116 VAL A CA 1
ATOM 904 C C . VAL A 1 116 ? 6.873 -0.705 -19.979 1.00 94.81 116 VAL A C 1
ATOM 906 O O . VAL A 1 116 ? 6.803 -1.836 -20.465 1.00 94.81 116 VAL A O 1
ATOM 909 N N . ASN A 1 117 ? 7.133 0.373 -20.713 1.00 94.69 117 ASN A N 1
ATOM 910 C CA . ASN A 1 117 ? 7.387 0.333 -22.149 1.00 94.69 117 ASN A CA 1
ATOM 911 C C . ASN A 1 117 ? 8.717 0.999 -22.467 1.00 94.69 117 ASN A C 1
ATOM 913 O O . ASN A 1 117 ? 9.115 1.957 -21.814 1.00 94.69 117 ASN A O 1
ATOM 917 N N . ARG A 1 118 ? 9.372 0.535 -23.524 1.00 91.75 118 ARG A N 1
ATOM 918 C CA . ARG A 1 118 ? 10.547 1.193 -24.091 1.00 91.75 118 ARG A CA 1
ATOM 919 C C . ARG A 1 118 ? 10.420 1.220 -25.599 1.00 91.75 118 ARG A C 1
ATOM 921 O O . ARG A 1 118 ? 10.217 0.177 -26.214 1.00 91.75 118 ARG A O 1
ATOM 928 N N . LYS A 1 119 ? 10.554 2.397 -26.202 1.00 91.94 119 LYS A N 1
ATOM 929 C CA . LYS A 1 119 ? 10.519 2.561 -27.657 1.00 91.94 119 LYS A CA 1
ATOM 930 C C . LYS A 1 119 ? 11.900 2.942 -28.165 1.00 91.94 119 LYS A C 1
ATOM 932 O O . LYS A 1 119 ? 12.488 3.906 -27.696 1.00 91.94 119 LYS A O 1
ATOM 937 N N . ILE A 1 120 ? 12.384 2.215 -29.163 1.00 89.75 120 ILE A N 1
ATOM 938 C CA . ILE A 1 120 ? 13.661 2.472 -29.827 1.00 89.75 120 ILE A CA 1
ATOM 939 C C . ILE A 1 120 ? 13.370 2.817 -31.280 1.00 89.75 120 ILE A C 1
ATOM 941 O O . ILE A 1 120 ? 12.902 1.975 -32.046 1.00 89.75 120 ILE A O 1
ATOM 945 N N . GLY A 1 121 ? 13.609 4.072 -31.656 1.00 89.12 121 GLY A N 1
ATOM 946 C CA . GLY A 1 121 ? 13.315 4.589 -32.992 1.00 89.12 121 GLY A CA 1
ATOM 947 C C . GLY A 1 121 ? 14.562 4.993 -33.776 1.00 89.12 121 GLY A C 1
ATOM 948 O O . GLY A 1 121 ? 15.589 5.333 -33.197 1.00 89.12 121 GLY A O 1
ATOM 949 N N . GLY A 1 122 ? 14.436 5.006 -35.105 1.00 83.12 122 GLY A N 1
ATOM 950 C CA . GLY A 1 122 ? 15.274 5.778 -36.028 1.00 83.12 122 GLY A CA 1
ATOM 951 C C . GLY A 1 122 ? 16.660 5.205 -36.314 1.00 83.12 122 GLY A C 1
ATOM 952 O O . GLY A 1 122 ? 17.021 5.065 -37.478 1.00 83.12 122 GLY A O 1
ATOM 953 N N . GLN A 1 123 ? 17.427 4.830 -35.293 1.00 85.88 123 GLN A N 1
ATOM 954 C CA . GLN A 1 123 ? 18.812 4.371 -35.424 1.00 85.88 123 GLN A CA 1
ATOM 955 C C . GLN A 1 123 ? 19.017 2.998 -34.789 1.00 85.88 123 GLN A C 1
ATOM 957 O O . GLN A 1 123 ? 18.363 2.646 -33.804 1.00 85.88 123 GLN A O 1
ATOM 962 N N . LEU A 1 124 ? 19.928 2.232 -35.391 1.00 86.75 124 LEU A N 1
ATOM 963 C CA . LEU A 1 124 ? 20.362 0.939 -34.885 1.00 86.75 124 LEU A CA 1
ATOM 964 C C . LEU A 1 124 ? 21.042 1.133 -33.522 1.00 86.75 124 LEU A C 1
ATOM 966 O O . LEU A 1 124 ? 22.090 1.767 -33.438 1.00 86.75 124 LEU A O 1
ATOM 970 N N . HIS A 1 125 ? 20.422 0.610 -32.466 1.00 85.00 125 HIS A N 1
ATOM 971 C CA . HIS A 1 125 ? 20.920 0.671 -31.095 1.00 85.00 125 HIS A CA 1
ATOM 972 C C . HIS A 1 125 ? 21.591 -0.638 -30.719 1.00 85.00 125 HIS A C 1
ATOM 974 O O . HIS A 1 125 ? 20.973 -1.694 -30.841 1.00 85.00 125 HIS A O 1
ATOM 980 N N . TYR A 1 126 ? 22.820 -0.548 -30.222 1.00 84.94 126 TYR A N 1
ATOM 981 C CA . TYR A 1 126 ? 23.576 -1.669 -29.675 1.00 84.94 126 TYR A CA 1
ATOM 982 C C . TYR A 1 126 ? 23.475 -1.674 -28.150 1.00 84.94 126 TYR A C 1
ATOM 984 O O . TYR A 1 126 ? 23.460 -0.609 -27.532 1.00 84.94 126 TYR A O 1
ATOM 992 N N . PHE A 1 127 ? 23.463 -2.865 -27.552 1.00 84.12 127 PHE A N 1
ATOM 993 C CA . PHE A 1 127 ? 23.474 -3.042 -26.096 1.00 84.12 127 PHE A CA 1
ATOM 994 C C . PHE A 1 127 ? 24.712 -3.838 -25.681 1.00 84.12 127 PHE A C 1
ATOM 996 O O . PHE A 1 127 ? 24.651 -5.067 -25.609 1.00 84.12 127 PHE A O 1
ATOM 1003 N N . PRO A 1 128 ? 25.858 -3.175 -25.453 1.00 82.06 128 PRO A N 1
ATOM 1004 C CA . PRO A 1 128 ? 27.047 -3.855 -24.958 1.00 82.06 128 PRO A CA 1
ATOM 1005 C C . PRO A 1 128 ? 26.782 -4.451 -23.573 1.00 82.06 128 PRO A C 1
ATOM 1007 O O . PRO A 1 128 ? 26.124 -3.820 -22.740 1.00 82.06 128 PRO A O 1
ATOM 1010 N N . ALA A 1 129 ? 27.307 -5.646 -23.305 1.00 84.12 129 ALA A N 1
ATOM 1011 C CA . ALA A 1 129 ? 27.187 -6.269 -21.992 1.00 84.12 129 ALA A CA 1
ATOM 1012 C C . ALA A 1 129 ? 27.747 -5.358 -20.878 1.00 84.12 129 ALA A C 1
ATOM 1014 O O . ALA A 1 129 ? 28.740 -4.659 -21.066 1.00 84.12 129 ALA A O 1
ATOM 1015 N N . GLY A 1 130 ? 27.095 -5.362 -19.711 1.00 81.56 130 GLY A N 1
ATOM 1016 C CA . GLY A 1 130 ? 27.505 -4.559 -18.550 1.00 81.56 130 GLY A CA 1
ATOM 1017 C C . GLY A 1 130 ? 27.087 -3.083 -18.588 1.00 81.56 130 GLY A C 1
ATOM 1018 O O . GLY A 1 130 ? 27.440 -2.336 -17.680 1.00 81.56 130 GLY A O 1
ATOM 1019 N N . THR A 1 131 ? 26.333 -2.653 -19.603 1.00 85.00 131 THR A N 1
ATOM 1020 C CA . THR A 1 131 ? 25.754 -1.300 -19.672 1.00 85.00 131 THR A CA 1
ATOM 1021 C C . THR A 1 131 ? 24.380 -1.229 -19.002 1.00 85.00 131 THR A C 1
ATOM 1023 O O . THR A 1 131 ? 23.672 -2.235 -18.898 1.00 85.00 131 THR A O 1
ATOM 1026 N N . GLN A 1 132 ? 23.962 -0.029 -18.587 1.00 80.31 132 GLN A N 1
ATOM 1027 C CA . GLN A 1 132 ? 22.616 0.204 -18.046 1.00 80.31 132 GLN A CA 1
ATOM 1028 C C . GLN A 1 132 ? 21.531 -0.160 -19.072 1.00 80.31 132 GLN A C 1
ATOM 1030 O O . GLN A 1 132 ? 20.454 -0.643 -18.723 1.00 80.31 132 GLN A O 1
ATOM 1035 N N . GLU A 1 133 ? 21.814 0.031 -20.357 1.00 81.00 133 GLU A N 1
ATOM 1036 C CA . GLU A 1 133 ? 20.928 -0.330 -21.449 1.00 81.00 133 GLU A CA 1
ATOM 1037 C C . GLU A 1 133 ? 20.825 -1.846 -21.628 1.00 81.00 133 GLU A C 1
ATOM 1039 O O . GLU A 1 133 ? 19.728 -2.341 -21.877 1.00 81.00 133 GLU A O 1
ATOM 1044 N N . ALA A 1 134 ? 21.912 -2.601 -21.453 1.00 83.12 134 ALA A N 1
ATOM 1045 C CA . ALA A 1 134 ? 21.835 -4.060 -21.435 1.00 83.12 134 ALA A CA 1
ATOM 1046 C C . ALA A 1 134 ? 21.010 -4.573 -20.242 1.00 83.12 134 ALA A C 1
ATOM 1048 O O . ALA A 1 134 ? 20.194 -5.477 -20.417 1.00 83.12 134 ALA A O 1
ATOM 1049 N N . GLU A 1 135 ? 21.137 -3.966 -19.058 1.00 81.19 135 GLU A N 1
ATOM 1050 C CA . GLU A 1 135 ? 20.278 -4.287 -17.905 1.00 81.19 135 GLU A CA 1
ATOM 1051 C C . GLU A 1 135 ? 18.802 -3.956 -18.169 1.00 81.19 135 GLU A C 1
ATOM 1053 O O . GLU A 1 135 ? 17.907 -4.737 -17.839 1.00 81.19 135 GLU A O 1
ATOM 1058 N N . ALA A 1 136 ? 18.530 -2.849 -18.859 1.00 82.88 136 ALA A N 1
ATOM 1059 C CA . ALA A 1 136 ? 17.182 -2.520 -19.304 1.00 82.88 136 ALA A CA 1
ATOM 1060 C C . ALA A 1 136 ? 16.603 -3.567 -20.262 1.00 82.88 136 ALA A C 1
ATOM 1062 O O . ALA A 1 136 ? 15.435 -3.934 -20.162 1.00 82.88 136 ALA A O 1
ATOM 1063 N N . MET A 1 137 ? 17.409 -4.071 -21.193 1.00 87.88 137 MET A N 1
ATOM 1064 C CA . MET A 1 137 ? 16.979 -5.112 -22.125 1.00 87.88 137 MET A CA 1
ATOM 1065 C C . MET A 1 137 ? 16.718 -6.441 -21.411 1.00 87.88 137 MET A C 1
ATOM 1067 O O . MET A 1 137 ? 15.699 -7.082 -21.684 1.00 87.88 137 MET A O 1
ATOM 1071 N N . LYS A 1 138 ? 17.548 -6.800 -20.422 1.00 88.12 138 LYS A N 1
ATOM 1072 C CA . LYS A 1 138 ? 17.295 -7.950 -19.539 1.00 88.12 138 LYS A CA 1
ATOM 1073 C C . LYS A 1 138 ? 15.974 -7.805 -18.798 1.00 88.12 138 LYS A C 1
ATOM 1075 O O . LYS A 1 138 ? 15.220 -8.772 -18.713 1.00 88.12 138 LYS A O 1
ATOM 1080 N N . PHE A 1 139 ? 15.641 -6.600 -18.333 1.00 88.31 139 PHE A N 1
ATOM 1081 C CA . PHE A 1 139 ? 14.330 -6.340 -17.750 1.00 88.31 139 PHE A CA 1
ATOM 1082 C C . PHE A 1 139 ? 13.191 -6.645 -18.735 1.00 88.31 139 PHE A C 1
ATOM 1084 O O . PHE A 1 139 ? 12.157 -7.140 -18.309 1.00 88.31 139 PHE A O 1
ATOM 1091 N N . PHE A 1 140 ? 13.350 -6.453 -20.042 1.00 89.75 140 PHE A N 1
ATOM 1092 C CA . PHE A 1 140 ? 12.344 -6.865 -21.035 1.00 89.75 140 PHE A CA 1
ATOM 1093 C C . PHE A 1 140 ? 12.450 -8.340 -21.472 1.00 89.75 140 PHE A C 1
ATOM 1095 O O . PHE A 1 140 ? 11.776 -8.744 -22.418 1.00 89.75 140 PHE A O 1
ATOM 1102 N N . GLY A 1 141 ? 13.257 -9.156 -20.786 1.00 88.62 141 GLY A N 1
ATOM 1103 C CA . GLY A 1 141 ? 13.456 -10.573 -21.101 1.00 88.62 141 GLY A CA 1
ATOM 1104 C C . GLY A 1 141 ? 14.391 -10.817 -22.286 1.00 88.62 141 GLY A C 1
ATOM 1105 O O . GLY A 1 141 ? 14.362 -11.893 -22.878 1.00 88.62 141 GLY A O 1
ATOM 1106 N N . ILE A 1 142 ? 15.201 -9.824 -22.662 1.00 85.69 142 ILE A N 1
ATOM 1107 C CA . ILE A 1 142 ? 16.131 -9.914 -23.787 1.00 85.69 142 ILE A CA 1
ATOM 1108 C C . ILE A 1 142 ? 17.541 -10.073 -23.236 1.00 85.69 142 ILE A C 1
ATOM 1110 O O . ILE A 1 142 ? 18.070 -9.187 -22.568 1.00 85.69 142 ILE A O 1
ATOM 1114 N N . SER A 1 143 ? 18.143 -11.223 -23.520 1.00 82.50 143 SER A N 1
ATOM 1115 C CA . SER A 1 143 ? 19.515 -11.553 -23.151 1.00 82.50 143 SER A CA 1
ATOM 1116 C C . SER A 1 143 ? 20.415 -11.634 -24.386 1.00 82.50 143 SER A C 1
ATOM 1118 O O . SER A 1 143 ? 19.950 -11.860 -25.505 1.00 82.50 143 SER A O 1
ATOM 1120 N N . GLY A 1 144 ? 21.718 -11.463 -24.164 1.00 74.88 144 GLY A N 1
ATOM 1121 C CA . GLY A 1 144 ? 22.739 -11.514 -25.208 1.00 74.88 144 GLY A CA 1
ATOM 1122 C C . GLY A 1 144 ? 23.093 -10.151 -25.798 1.00 74.88 144 GLY A C 1
ATOM 1123 O O . GLY A 1 144 ? 22.528 -9.118 -25.441 1.00 74.88 144 GLY A O 1
ATOM 1124 N N . GLU A 1 145 ? 24.075 -10.170 -26.691 1.00 75.81 145 GLU A N 1
ATOM 1125 C CA . GLU A 1 145 ? 24.529 -8.998 -27.432 1.00 75.81 145 GLU A CA 1
ATOM 1126 C C . GLU A 1 145 ? 23.803 -8.917 -28.773 1.00 75.81 145 GLU A C 1
ATOM 1128 O O . GLU A 1 145 ? 23.517 -9.928 -29.420 1.00 75.81 145 GLU A O 1
ATOM 1133 N N . GLY A 1 146 ? 23.499 -7.703 -29.211 1.00 78.50 146 GLY A N 1
ATOM 1134 C CA . GLY A 1 146 ? 22.825 -7.493 -30.479 1.00 78.50 146 GLY A CA 1
ATOM 1135 C C . GLY A 1 146 ? 22.481 -6.037 -30.713 1.00 78.50 146 GLY A C 1
ATOM 1136 O O . GLY A 1 146 ? 22.797 -5.158 -29.905 1.00 78.50 146 GLY A O 1
ATOM 1137 N N . ALA A 1 147 ? 21.821 -5.803 -31.841 1.00 84.06 147 ALA A N 1
ATOM 1138 C CA . ALA A 1 147 ? 21.367 -4.488 -32.229 1.00 84.06 147 ALA A CA 1
ATOM 1139 C C . ALA A 1 147 ? 19.891 -4.515 -32.618 1.00 84.06 147 ALA A C 1
ATOM 1141 O O . ALA A 1 147 ? 19.431 -5.451 -33.274 1.00 84.06 147 ALA A O 1
ATOM 1142 N N . VAL A 1 148 ? 19.147 -3.488 -32.218 1.00 87.69 148 VAL A N 1
ATOM 1143 C CA . VAL A 1 148 ? 17.720 -3.355 -32.532 1.00 87.69 148 VAL A CA 1
ATOM 1144 C C . VAL A 1 148 ? 17.420 -1.967 -33.083 1.00 87.69 148 VAL A C 1
ATOM 1146 O O . VAL A 1 148 ? 18.089 -0.990 -32.758 1.00 87.69 148 VAL A O 1
ATOM 1149 N N . GLN A 1 149 ? 16.396 -1.864 -33.923 1.00 91.19 149 GLN A N 1
ATOM 1150 C CA . GLN A 1 149 ? 15.956 -0.606 -34.520 1.00 91.19 149 GLN A CA 1
ATOM 1151 C C . GLN A 1 149 ? 14.445 -0.656 -34.742 1.00 91.19 149 GLN A C 1
ATOM 1153 O O . GLN A 1 149 ? 13.917 -1.699 -35.121 1.00 91.19 149 GLN A O 1
ATOM 1158 N N . ASN A 1 150 ? 13.760 0.476 -34.556 1.00 91.75 150 ASN A N 1
ATOM 1159 C CA . ASN A 1 150 ? 12.324 0.633 -34.830 1.00 91.75 150 ASN A CA 1
ATOM 1160 C C . ASN A 1 150 ? 11.441 -0.407 -34.120 1.00 91.75 150 ASN A C 1
ATOM 1162 O O . ASN A 1 150 ? 10.542 -0.995 -34.722 1.00 91.75 150 ASN A O 1
ATOM 1166 N N . ILE A 1 151 ? 11.701 -0.613 -32.830 1.00 90.88 151 ILE A N 1
ATOM 1167 C CA . ILE A 1 151 ? 11.044 -1.628 -32.010 1.00 90.88 151 ILE A CA 1
ATOM 1168 C C . ILE A 1 151 ? 10.497 -1.025 -30.718 1.00 90.88 151 ILE A C 1
ATOM 1170 O O . ILE A 1 1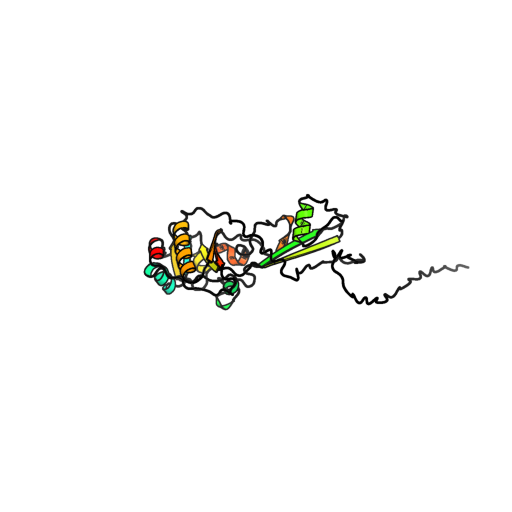51 ? 11.075 -0.092 -30.156 1.00 90.88 151 ILE A O 1
ATOM 1174 N N . SER A 1 152 ? 9.385 -1.579 -30.245 1.00 91.81 152 SER A N 1
ATOM 1175 C CA . SER A 1 152 ? 8.824 -1.270 -28.931 1.00 91.81 152 SER A CA 1
ATOM 1176 C C . SER A 1 152 ? 8.815 -2.524 -28.068 1.00 91.81 152 SER A C 1
ATOM 1178 O O . SER A 1 152 ? 8.296 -3.563 -28.483 1.00 91.81 152 SER A O 1
ATOM 1180 N N . PHE A 1 153 ? 9.351 -2.395 -26.860 1.00 92.75 153 PHE A N 1
ATOM 1181 C CA . PHE A 1 153 ? 9.286 -3.393 -25.803 1.00 92.75 153 PHE A CA 1
ATOM 1182 C C . PHE A 1 153 ? 8.218 -3.010 -24.796 1.00 92.75 153 PHE A C 1
ATOM 1184 O O . PHE A 1 153 ? 8.013 -1.830 -24.499 1.00 92.75 153 PHE A O 1
ATOM 1191 N N . ARG A 1 154 ? 7.557 -4.027 -24.256 1.00 93.75 154 ARG A N 1
ATOM 1192 C CA . ARG A 1 154 ? 6.573 -3.886 -23.192 1.00 93.75 154 ARG A CA 1
ATOM 1193 C C . ARG A 1 154 ? 6.736 -5.030 -22.207 1.00 93.75 154 ARG A C 1
ATOM 1195 O O . ARG A 1 154 ? 6.824 -6.183 -22.623 1.00 93.75 154 ARG A O 1
ATOM 1202 N N . ARG A 1 155 ? 6.706 -4.697 -20.918 1.00 93.00 155 ARG A N 1
ATOM 1203 C CA . ARG A 1 155 ? 6.587 -5.650 -19.816 1.00 93.00 155 ARG A CA 1
ATOM 1204 C C . ARG A 1 155 ? 5.403 -5.249 -18.949 1.00 93.00 155 ARG A C 1
ATOM 1206 O O . ARG A 1 155 ? 5.334 -4.116 -18.475 1.00 93.00 155 ARG A O 1
ATOM 1213 N N . ASP A 1 156 ? 4.478 -6.182 -18.769 1.00 93.12 156 ASP A N 1
ATOM 1214 C CA . ASP A 1 156 ? 3.430 -6.071 -17.760 1.00 93.12 156 ASP A CA 1
ATOM 1215 C C . ASP A 1 156 ? 3.967 -6.718 -16.471 1.00 93.12 156 ASP A C 1
ATOM 1217 O O . ASP A 1 156 ? 4.476 -7.840 -16.495 1.00 93.12 156 ASP A O 1
ATOM 1221 N N . ILE A 1 157 ? 3.917 -5.978 -15.369 1.00 92.38 157 ILE A N 1
ATOM 1222 C CA . ILE A 1 157 ? 4.308 -6.406 -14.028 1.00 92.38 157 ILE A CA 1
ATOM 1223 C C . ILE A 1 157 ? 3.033 -6.597 -13.218 1.00 92.38 157 ILE A C 1
ATOM 1225 O O . ILE A 1 157 ? 2.190 -5.701 -13.140 1.00 92.38 157 ILE A O 1
ATOM 1229 N N . GLU A 1 158 ? 2.940 -7.747 -12.568 1.00 91.38 158 GLU A N 1
ATOM 1230 C CA . GLU A 1 158 ? 1.896 -8.054 -11.604 1.00 91.38 158 GLU A CA 1
ATOM 1231 C C . GLU A 1 158 ? 2.546 -8.450 -10.282 1.00 91.38 158 GLU A C 1
ATOM 1233 O O . GLU A 1 158 ? 3.434 -9.302 -10.238 1.00 91.38 158 GLU A O 1
ATOM 1238 N N . HIS A 1 159 ? 2.138 -7.784 -9.206 1.00 88.88 159 HIS A N 1
ATOM 1239 C CA . HIS A 1 159 ? 2.641 -8.094 -7.880 1.00 88.88 159 HIS A CA 1
ATOM 1240 C C . HIS A 1 159 ? 2.014 -9.397 -7.363 1.00 88.88 159 HIS A C 1
ATOM 1242 O O . HIS A 1 159 ? 0.800 -9.575 -7.500 1.00 88.88 159 HIS A O 1
ATOM 1248 N N . PRO A 1 160 ? 2.789 -10.289 -6.717 1.00 87.25 160 PRO A N 1
ATOM 1249 C CA . PRO A 1 160 ? 2.223 -11.472 -6.080 1.00 87.25 160 PRO A CA 1
ATOM 1250 C C . PRO A 1 160 ? 1.213 -11.087 -4.991 1.00 87.25 160 PRO A C 1
ATOM 1252 O O . PRO A 1 160 ? 1.250 -9.983 -4.436 1.00 87.25 160 PRO A O 1
ATOM 1255 N N . GLY A 1 161 ? 0.312 -12.014 -4.664 1.00 88.81 161 GLY A N 1
ATOM 1256 C CA . GLY A 1 161 ? -0.667 -11.811 -3.598 1.00 88.81 161 GLY A CA 1
ATOM 1257 C C . GLY A 1 161 ? 0.024 -11.551 -2.262 1.00 88.81 161 GLY A C 1
ATOM 1258 O O . GLY A 1 161 ? 0.788 -12.384 -1.783 1.00 88.81 161 GLY A O 1
ATOM 1259 N N . VAL A 1 162 ? -0.258 -10.397 -1.664 1.00 95.06 162 VAL A N 1
ATOM 1260 C CA . VAL A 1 162 ? 0.229 -9.999 -0.336 1.00 95.06 162 VAL A CA 1
ATOM 1261 C C . VAL A 1 162 ? -0.918 -9.456 0.499 1.00 95.06 162 VAL A C 1
ATOM 1263 O O . VAL A 1 162 ? -1.917 -8.969 -0.045 1.00 95.06 162 VAL A O 1
ATOM 1266 N N . PHE A 1 163 ? -0.760 -9.538 1.816 1.00 96.69 163 PHE A N 1
ATOM 1267 C CA . PHE A 1 163 ? -1.622 -8.842 2.756 1.00 96.69 163 PHE A CA 1
ATOM 1268 C C . PHE A 1 163 ? -1.326 -7.354 2.727 1.00 96.69 163 PHE A C 1
ATOM 1270 O O . PHE A 1 163 ? -0.171 -6.945 2.600 1.00 96.69 163 PHE A O 1
ATOM 1277 N N . VAL A 1 164 ? -2.377 -6.559 2.859 1.00 96.56 164 VAL A N 1
ATOM 1278 C CA . VAL A 1 164 ? -2.334 -5.112 2.737 1.00 96.56 164 VAL A CA 1
ATOM 1279 C C . VAL A 1 164 ? -3.199 -4.480 3.817 1.00 96.56 164 VAL A C 1
ATOM 1281 O O . VAL A 1 164 ? -4.368 -4.836 3.998 1.00 96.56 164 VAL A O 1
ATOM 1284 N N . TRP A 1 165 ? -2.624 -3.494 4.497 1.00 97.31 165 TRP A N 1
ATOM 1285 C CA . TRP A 1 165 ? -3.338 -2.623 5.416 1.00 97.31 165 TRP A CA 1
ATOM 1286 C C . TRP A 1 165 ? -3.025 -1.165 5.082 1.00 97.31 165 TRP A C 1
ATOM 1288 O O . TRP A 1 165 ? -1.860 -0.771 5.043 1.00 97.31 165 TRP A O 1
ATOM 1298 N N . CYS A 1 166 ? -4.063 -0.378 4.800 1.00 96.62 166 CYS A N 1
ATOM 1299 C CA . CYS A 1 166 ? -3.922 0.985 4.285 1.00 96.62 166 CYS A CA 1
ATOM 1300 C C . CYS A 1 166 ? -4.443 2.010 5.284 1.00 96.62 166 CYS A C 1
ATOM 1302 O O . CYS A 1 166 ? -5.503 1.797 5.868 1.00 96.62 166 CYS A O 1
ATOM 1304 N N . CYS A 1 167 ? -3.769 3.142 5.400 1.00 97.62 167 CYS A N 1
ATOM 1305 C CA . CYS A 1 167 ? -4.166 4.324 6.169 1.00 97.62 167 CYS A CA 1
ATOM 1306 C C . CYS A 1 167 ? -3.711 5.584 5.414 1.00 97.62 167 CYS A C 1
ATOM 1308 O O . CYS A 1 167 ? -3.253 5.470 4.284 1.00 97.62 167 CYS A O 1
ATOM 1310 N N . SER A 1 168 ? -3.852 6.766 6.001 1.00 98.12 168 SER A N 1
ATOM 1311 C CA . SER A 1 168 ? -3.460 8.058 5.434 1.00 98.12 168 SER A CA 1
ATOM 1312 C C . SER A 1 168 ? -2.414 8.736 6.317 1.00 98.12 168 SER A C 1
ATOM 1314 O O . SER A 1 168 ? -2.386 8.521 7.530 1.00 98.12 168 SER A O 1
ATOM 1316 N N . THR A 1 169 ? -1.560 9.577 5.731 1.00 97.81 169 THR A N 1
ATOM 1317 C CA . THR A 1 169 ? -0.741 10.518 6.515 1.00 97.81 169 THR A CA 1
ATO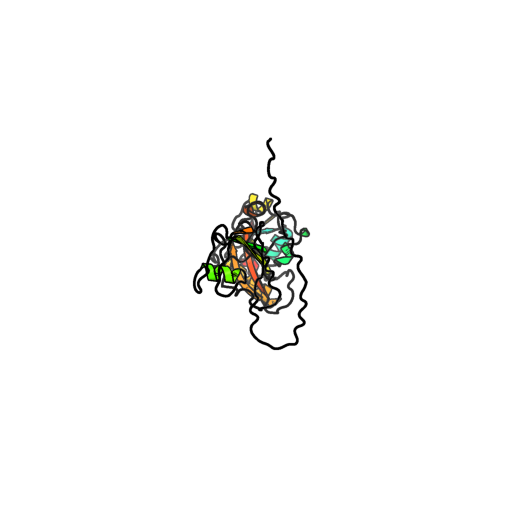M 1318 C C . THR A 1 169 ? -1.475 11.785 6.933 1.00 97.81 169 THR A C 1
ATOM 1320 O O . THR A 1 169 ? -0.921 12.571 7.694 1.00 97.81 169 THR A O 1
ATOM 1323 N N . GLU A 1 170 ? -2.684 12.011 6.431 1.00 97.81 170 GLU A N 1
ATOM 1324 C CA . GLU A 1 170 ? -3.438 13.241 6.656 1.00 97.81 170 GLU A CA 1
ATOM 1325 C C . GLU A 1 170 ? -4.740 12.984 7.408 1.00 97.81 170 GLU A C 1
ATOM 1327 O O . GLU A 1 170 ? -5.455 12.023 7.119 1.00 97.81 170 GLU A O 1
ATOM 1332 N N . PHE A 1 171 ? -5.036 13.889 8.341 1.00 97.94 171 PHE A N 1
ATOM 1333 C CA . PHE A 1 171 ? -6.325 14.011 9.003 1.00 97.94 171 PHE A CA 1
ATOM 1334 C C . PHE A 1 171 ? -7.096 15.185 8.396 1.00 97.94 171 PHE A C 1
ATOM 1336 O O . PHE A 1 171 ? -6.890 16.336 8.778 1.00 97.94 171 PHE A O 1
ATOM 1343 N N . SER A 1 172 ? -7.936 14.907 7.404 1.00 97.62 172 SER A N 1
ATOM 1344 C CA . SER A 1 172 ? -8.769 15.901 6.728 1.00 97.62 172 SER A CA 1
ATOM 1345 C C . SER A 1 172 ? -10.117 15.329 6.280 1.00 97.62 172 SER A C 1
ATOM 1347 O O . SER A 1 172 ? -10.265 14.120 6.076 1.00 97.62 172 SER A O 1
ATOM 1349 N N . ALA A 1 173 ? -11.097 16.218 6.100 1.00 96.25 173 ALA A N 1
ATOM 1350 C CA . ALA A 1 173 ? -12.395 15.887 5.511 1.00 96.25 173 ALA A CA 1
ATOM 1351 C C . ALA A 1 173 ? -12.279 15.514 4.018 1.00 96.25 173 ALA A C 1
ATOM 1353 O O . ALA A 1 173 ? -13.065 14.718 3.505 1.00 96.25 173 ALA A O 1
ATOM 1354 N N . ASP A 1 174 ? -11.265 16.033 3.321 1.00 95.50 174 ASP A N 1
ATOM 1355 C CA . ASP A 1 174 ? -10.993 15.683 1.923 1.00 95.50 174 ASP A CA 1
ATOM 1356 C C . ASP A 1 174 ? -10.611 14.200 1.792 1.00 95.50 174 ASP A C 1
ATOM 1358 O O . ASP A 1 174 ? -11.126 13.501 0.918 1.00 95.50 174 ASP A O 1
ATOM 1362 N N . VAL A 1 175 ? -9.774 13.683 2.703 1.00 96.06 175 VAL A N 1
ATOM 1363 C CA . VAL A 1 175 ? -9.441 12.251 2.731 1.00 96.06 175 VAL A CA 1
ATOM 1364 C C . VAL A 1 175 ? -10.681 11.421 3.065 1.00 96.06 175 VAL A C 1
ATOM 1366 O O . VAL A 1 175 ? -10.942 10.441 2.367 1.00 96.06 175 VAL A O 1
ATOM 1369 N N . GLU A 1 176 ? -11.463 11.809 4.079 1.00 95.75 176 GLU A N 1
ATOM 1370 C CA . GLU A 1 176 ? -12.692 11.096 4.462 1.00 95.75 176 GLU A CA 1
ATOM 1371 C C . GLU A 1 176 ? -13.677 10.999 3.292 1.00 95.75 176 GLU A C 1
ATOM 1373 O O . GLU A 1 176 ? -14.101 9.904 2.929 1.00 95.75 176 GLU A O 1
ATOM 1378 N N . SER A 1 177 ? -13.975 12.125 2.639 1.00 93.94 177 SER A N 1
ATOM 1379 C CA . SER A 1 177 ? -14.916 12.177 1.514 1.00 93.94 177 SER A CA 1
ATOM 1380 C C . SER A 1 177 ? -14.451 11.380 0.289 1.00 93.94 177 SER A C 1
ATOM 1382 O O . SER A 1 177 ? -15.279 10.929 -0.505 1.00 93.94 177 SER A O 1
ATOM 1384 N N . SER A 1 178 ? -13.140 11.151 0.144 1.00 92.94 178 SER A N 1
ATOM 1385 C CA . SER A 1 178 ? -12.574 10.300 -0.910 1.00 92.94 178 SER A CA 1
ATOM 1386 C C . SER A 1 178 ? -12.705 8.793 -0.634 1.00 92.94 178 SER A C 1
ATOM 1388 O O . SER A 1 178 ? -12.457 7.977 -1.528 1.00 92.94 178 SER A O 1
ATOM 1390 N N . LEU A 1 179 ? -13.075 8.405 0.592 1.00 91.38 179 LEU A N 1
ATOM 1391 C CA . LEU A 1 179 ? -13.157 7.022 1.054 1.00 91.38 179 LEU A CA 1
ATOM 1392 C C . LEU A 1 179 ? -14.612 6.642 1.334 1.00 91.38 179 LEU A C 1
ATOM 1394 O O . LEU A 1 179 ? -15.154 6.866 2.412 1.00 91.38 179 LEU A O 1
ATOM 1398 N N . GLU A 1 180 ? -15.241 6.023 0.336 1.00 90.25 180 GLU A N 1
ATOM 1399 C CA . GLU A 1 180 ? -16.651 5.639 0.390 1.00 90.25 180 GLU A CA 1
ATOM 1400 C C . GLU A 1 180 ? -16.992 4.812 1.644 1.00 90.25 180 GLU A C 1
ATOM 1402 O O . GLU A 1 180 ? -16.371 3.788 1.936 1.00 90.25 180 GLU A O 1
ATOM 1407 N N . GLY A 1 181 ? -18.010 5.265 2.381 1.00 90.31 181 GLY A N 1
ATOM 1408 C CA . GLY A 1 181 ? -18.516 4.600 3.581 1.00 90.31 181 GLY A CA 1
ATOM 1409 C C . GLY A 1 181 ? -17.732 4.881 4.866 1.00 90.31 181 GLY A C 1
ATOM 1410 O O . GLY A 1 181 ? -18.112 4.347 5.906 1.00 90.31 181 GLY A O 1
ATOM 1411 N N . ALA A 1 182 ? -16.671 5.690 4.829 1.00 94.06 182 ALA A N 1
ATOM 1412 C CA . ALA A 1 182 ? -16.040 6.190 6.044 1.00 94.06 182 ALA A CA 1
ATOM 1413 C C . ALA A 1 182 ? -16.875 7.319 6.674 1.00 94.06 182 ALA A C 1
ATOM 1415 O O . ALA A 1 182 ? -17.315 8.230 5.981 1.00 94.06 182 ALA A O 1
ATOM 1416 N N . ASP A 1 183 ? -17.090 7.229 7.986 1.00 96.50 183 ASP A N 1
ATOM 1417 C CA . ASP A 1 183 ? -17.765 8.234 8.828 1.00 96.50 183 ASP A CA 1
ATOM 1418 C C . ASP A 1 183 ? -17.084 8.366 10.210 1.00 96.50 183 ASP A C 1
ATOM 1420 O O . ASP A 1 183 ? -17.668 8.848 11.187 1.00 96.50 183 ASP A O 1
ATOM 1424 N N . ALA A 1 184 ? -15.858 7.847 10.316 1.00 97.38 184 ALA A N 1
ATOM 1425 C CA . ALA A 1 184 ? -15.007 7.932 11.488 1.00 97.38 184 ALA A CA 1
ATOM 1426 C C . ALA A 1 184 ? -13.528 7.822 11.096 1.00 97.38 184 ALA A C 1
ATOM 1428 O O . ALA A 1 184 ? -13.149 7.134 10.137 1.00 97.38 184 ALA A O 1
ATOM 1429 N N . CYS A 1 185 ? -12.675 8.441 11.911 1.00 98.38 185 CYS A N 1
ATOM 1430 C CA . CYS A 1 185 ? -11.228 8.357 11.790 1.00 98.38 185 CYS A CA 1
ATOM 1431 C C . CYS A 1 185 ? -10.605 7.804 13.076 1.00 98.38 185 CYS A C 1
ATOM 1433 O O . CYS A 1 185 ? -10.925 8.241 14.178 1.00 98.38 185 CYS A O 1
ATOM 1435 N N . VAL A 1 186 ? -9.670 6.869 12.936 1.00 98.69 186 VAL A N 1
ATOM 1436 C CA . VAL A 1 186 ? -8.806 6.375 14.010 1.00 98.69 186 VAL A CA 1
ATOM 1437 C C . VAL A 1 186 ? -7.400 6.918 13.793 1.00 98.69 186 VAL A C 1
ATOM 1439 O O . VAL A 1 186 ? -6.750 6.614 12.795 1.00 98.69 186 VAL A O 1
ATOM 1442 N N . GLU A 1 187 ? -6.925 7.712 14.744 1.00 98.69 187 GLU A N 1
ATOM 1443 C CA . GLU A 1 187 ? -5.523 8.090 14.873 1.00 98.69 187 GLU A CA 1
ATOM 1444 C C . GLU A 1 187 ? -4.710 6.899 15.383 1.00 98.69 187 GLU A C 1
ATOM 1446 O O . GLU A 1 187 ? -5.084 6.253 16.362 1.00 98.69 187 GLU A O 1
ATOM 1451 N N . ILE A 1 188 ? -3.582 6.645 14.727 1.00 98.69 188 ILE A N 1
ATOM 1452 C CA . ILE A 1 188 ? -2.622 5.596 15.049 1.00 98.69 188 ILE A CA 1
ATOM 1453 C C . ILE A 1 188 ? -1.332 6.288 15.465 1.00 98.69 188 ILE A C 1
ATOM 1455 O O . ILE A 1 188 ? -0.618 6.858 14.637 1.00 98.69 188 ILE A O 1
ATOM 1459 N N . ARG A 1 189 ? -1.034 6.244 16.757 1.00 97.81 189 ARG A N 1
ATOM 1460 C CA . ARG A 1 189 ? 0.175 6.823 17.343 1.00 97.81 189 ARG A CA 1
ATOM 1461 C C . ARG A 1 189 ? 1.303 5.802 17.264 1.00 97.81 189 ARG A C 1
ATOM 1463 O O . ARG A 1 189 ? 1.086 4.641 17.588 1.00 97.81 189 ARG A O 1
ATOM 1470 N N . ASN A 1 190 ? 2.506 6.237 16.890 1.00 96.56 190 ASN A N 1
ATOM 1471 C CA . ASN A 1 190 ? 3.677 5.365 16.745 1.00 96.56 190 ASN A CA 1
ATOM 1472 C C . ASN A 1 190 ? 3.411 4.179 15.796 1.00 96.56 190 ASN A C 1
ATOM 1474 O O . ASN A 1 190 ? 3.280 3.022 16.207 1.00 96.56 190 ASN A O 1
ATOM 1478 N N . ALA A 1 191 ? 3.321 4.487 14.501 1.00 97.12 191 ALA A N 1
ATOM 1479 C CA . ALA A 1 191 ? 3.022 3.512 13.456 1.00 97.12 191 ALA A CA 1
ATOM 1480 C C . ALA A 1 191 ? 3.929 2.269 13.492 1.00 97.12 191 ALA A C 1
ATOM 1482 O O . ALA A 1 191 ? 3.468 1.165 13.213 1.00 97.12 191 ALA A O 1
ATOM 1483 N N . GLY A 1 192 ? 5.204 2.421 13.857 1.00 96.06 192 GLY A N 1
ATOM 1484 C CA . GLY A 1 192 ? 6.144 1.309 13.958 1.00 96.06 192 GLY A CA 1
ATOM 1485 C C . GLY A 1 192 ? 5.723 0.275 14.999 1.00 96.06 192 GLY A C 1
ATOM 1486 O O . GLY A 1 192 ? 5.654 -0.908 14.677 1.00 96.06 192 GLY A O 1
ATOM 1487 N N . LEU A 1 193 ? 5.407 0.707 16.224 1.00 97.44 193 LEU A N 1
ATOM 1488 C CA . LEU A 1 193 ? 4.947 -0.209 17.275 1.00 97.44 193 LEU A CA 1
ATOM 1489 C C . LEU A 1 193 ? 3.571 -0.805 16.956 1.00 97.44 193 LEU A C 1
ATOM 1491 O O . LEU A 1 193 ? 3.361 -1.999 17.174 1.00 97.44 193 LEU A O 1
ATOM 1495 N N . PHE A 1 194 ? 2.670 -0.012 16.368 1.00 98.44 194 PHE A N 1
ATOM 1496 C CA . PHE A 1 194 ? 1.384 -0.515 15.885 1.00 98.44 194 PHE A CA 1
ATOM 1497 C C . PHE A 1 194 ? 1.564 -1.635 14.849 1.00 98.44 194 PHE A C 1
ATOM 1499 O O . PHE A 1 194 ? 0.949 -2.695 14.972 1.00 98.44 194 PHE A O 1
ATOM 1506 N N . PHE A 1 195 ? 2.423 -1.443 13.841 1.00 98.19 195 PHE A N 1
ATOM 1507 C CA . PHE A 1 195 ? 2.648 -2.454 12.806 1.00 98.19 195 PHE A CA 1
ATOM 1508 C C . PHE A 1 195 ? 3.425 -3.668 13.308 1.00 98.19 195 PHE A C 1
ATOM 1510 O O . PHE A 1 195 ? 3.160 -4.770 12.826 1.00 98.19 195 PHE A O 1
ATOM 1517 N N . ASP A 1 196 ? 4.323 -3.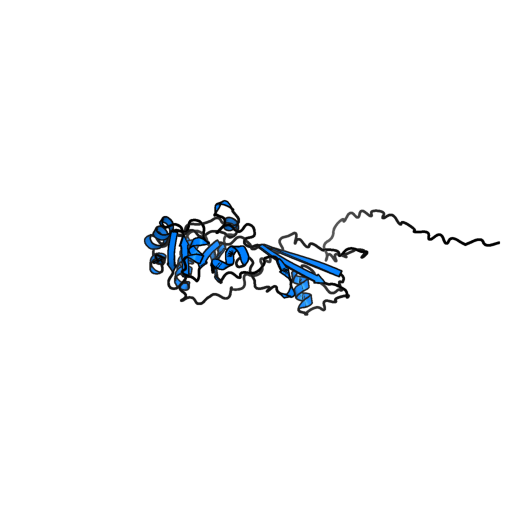522 14.284 1.00 97.81 196 ASP A N 1
ATOM 1518 C CA . ASP A 1 196 ? 4.944 -4.675 14.943 1.00 97.81 196 ASP A CA 1
ATOM 1519 C C . ASP A 1 196 ? 3.879 -5.548 15.619 1.00 97.81 196 ASP A C 1
ATOM 1521 O O . ASP A 1 196 ? 3.872 -6.769 15.447 1.00 97.81 196 ASP A O 1
ATOM 1525 N N . GLU A 1 197 ? 2.951 -4.932 16.355 1.00 98.56 197 GLU A N 1
ATOM 1526 C CA . GLU A 1 197 ? 1.882 -5.658 17.038 1.00 98.56 197 GLU A 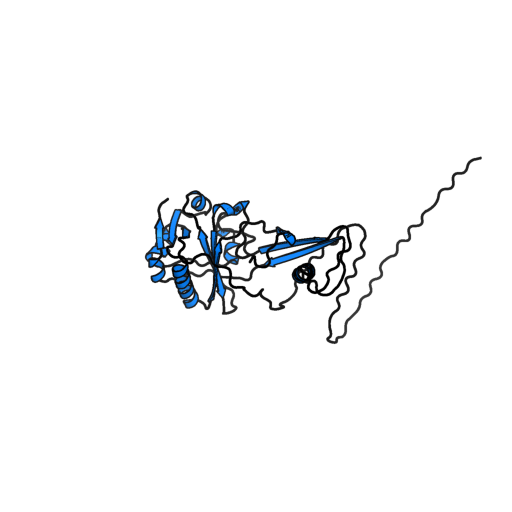CA 1
ATOM 1527 C C . GLU A 1 197 ? 0.884 -6.271 16.050 1.00 98.56 197 GLU A C 1
ATOM 1529 O O . GLU A 1 197 ? 0.526 -7.444 16.170 1.00 98.56 197 GLU A O 1
ATOM 1534 N N . LEU A 1 198 ? 0.498 -5.531 15.009 1.00 98.56 198 LEU A N 1
ATOM 1535 C CA . LEU A 1 198 ? -0.381 -6.052 13.966 1.00 98.56 198 LEU A CA 1
ATOM 1536 C C . LEU A 1 198 ? 0.278 -7.229 13.237 1.00 98.56 198 LEU A C 1
ATOM 1538 O O . LEU A 1 198 ? -0.386 -8.220 12.947 1.00 98.56 198 LEU A O 1
ATOM 1542 N N . THR A 1 199 ? 1.592 -7.164 13.002 1.00 98.44 199 THR A N 1
ATOM 1543 C CA . THR A 1 199 ? 2.363 -8.275 12.430 1.00 98.44 199 THR A CA 1
ATOM 1544 C C . THR A 1 199 ? 2.267 -9.518 13.306 1.00 98.44 199 THR A C 1
ATOM 1546 O O . THR A 1 199 ? 1.988 -10.591 12.777 1.00 98.44 199 THR A O 1
ATOM 1549 N N . ARG A 1 200 ? 2.440 -9.397 14.631 1.00 98.56 200 ARG A N 1
ATOM 1550 C CA . ARG A 1 200 ? 2.282 -10.532 15.562 1.00 98.56 200 ARG A CA 1
ATOM 1551 C C . ARG A 1 200 ? 0.868 -11.104 15.505 1.00 98.56 200 ARG A C 1
ATOM 1553 O O . ARG A 1 200 ? 0.710 -12.320 15.430 1.00 98.56 200 ARG A O 1
ATOM 1560 N N . ALA A 1 201 ? -0.143 -10.236 15.486 1.00 98.44 201 ALA A N 1
ATOM 1561 C CA . ALA A 1 201 ? -1.543 -10.641 15.433 1.00 98.44 201 ALA A CA 1
ATOM 1562 C C . ALA A 1 201 ? -1.893 -11.377 14.125 1.00 98.44 201 ALA A C 1
ATOM 1564 O O . ALA A 1 201 ? -2.597 -12.384 14.160 1.00 98.44 201 ALA A O 1
ATOM 1565 N N . ILE A 1 202 ? -1.371 -10.926 12.977 1.00 97.88 202 ILE A N 1
ATOM 1566 C CA . ILE A 1 202 ? -1.506 -11.646 11.700 1.00 97.88 202 ILE A CA 1
ATOM 1567 C C . ILE A 1 202 ? -0.747 -12.977 11.770 1.00 97.88 202 ILE A C 1
ATOM 1569 O O . ILE A 1 202 ? -1.308 -14.012 11.416 1.00 97.88 202 ILE A O 1
ATOM 1573 N N . HIS A 1 203 ? 0.497 -12.964 12.266 1.00 97.81 203 HIS A N 1
ATOM 1574 C CA . HIS A 1 203 ? 1.361 -14.145 12.340 1.00 97.81 203 HIS A CA 1
ATOM 1575 C C . HIS A 1 203 ? 0.755 -15.272 13.191 1.00 97.81 203 HIS A C 1
ATOM 1577 O O . HIS A 1 203 ? 0.917 -16.446 12.866 1.00 97.81 203 HIS A O 1
ATOM 1583 N N . ALA A 1 204 ? 0.008 -14.920 14.241 1.00 97.19 204 ALA A N 1
ATOM 1584 C CA . ALA A 1 204 ? -0.723 -15.869 15.078 1.00 97.19 204 ALA A CA 1
ATOM 1585 C C . ALA A 1 204 ? -1.851 -16.609 14.330 1.00 97.19 204 ALA A C 1
ATOM 1587 O O . ALA A 1 204 ? -2.215 -17.716 14.721 1.00 97.19 204 ALA A O 1
ATOM 1588 N N . VAL A 1 205 ? -2.401 -16.017 13.264 1.00 95.94 205 VAL A N 1
ATOM 1589 C CA . VAL A 1 205 ? -3.422 -16.642 12.403 1.00 95.94 205 VAL A CA 1
ATOM 1590 C C . VAL A 1 205 ? -2.774 -17.379 11.233 1.00 95.94 205 VAL A C 1
ATOM 1592 O O . VAL A 1 205 ? -3.193 -18.481 10.879 1.00 95.94 205 VAL A O 1
ATOM 1595 N N . ARG A 1 206 ? -1.752 -16.776 10.620 1.00 95.56 206 ARG A N 1
ATOM 1596 C CA . ARG A 1 206 ? -1.025 -17.329 9.476 1.00 95.56 206 ARG A CA 1
ATOM 1597 C C . ARG A 1 206 ? 0.429 -16.856 9.490 1.00 95.56 206 ARG A C 1
ATOM 1599 O O . ARG A 1 206 ? 0.640 -15.651 9.590 1.00 95.56 206 ARG A O 1
ATOM 1606 N N . PRO A 1 207 ? 1.420 -17.740 9.268 1.00 96.94 207 PRO A N 1
ATOM 1607 C CA . PRO A 1 207 ? 2.817 -17.337 9.154 1.00 96.94 207 PRO A CA 1
ATOM 1608 C C . PRO A 1 207 ? 3.032 -16.281 8.063 1.00 96.94 207 PRO A C 1
ATOM 1610 O O . PRO A 1 207 ? 2.817 -16.532 6.875 1.00 96.94 207 PRO A O 1
ATOM 1613 N N . VAL A 1 208 ? 3.484 -15.100 8.478 1.00 97.56 208 VAL A N 1
ATOM 1614 C CA . VAL A 1 208 ? 3.772 -13.969 7.590 1.00 97.56 208 VAL A CA 1
ATOM 1615 C C . VAL A 1 208 ? 5.125 -13.339 7.882 1.00 97.56 208 VAL A C 1
ATOM 1617 O O . VAL A 1 208 ? 5.618 -13.378 9.010 1.00 97.56 208 VAL A O 1
ATOM 1620 N N . GLU A 1 209 ? 5.675 -12.694 6.863 1.00 96.25 209 GLU A N 1
ATOM 1621 C CA . GLU A 1 209 ? 6.818 -11.793 6.941 1.00 96.25 209 GLU A CA 1
ATOM 1622 C C . GLU A 1 209 ? 6.361 -10.367 6.633 1.00 96.25 209 GLU A C 1
ATOM 1624 O O . GLU A 1 209 ? 5.685 -10.120 5.629 1.00 96.25 209 GLU A O 1
ATOM 1629 N N . PHE A 1 210 ? 6.739 -9.422 7.493 1.00 95.81 210 PHE A N 1
ATOM 1630 C CA . PHE A 1 210 ? 6.463 -8.011 7.269 1.00 95.81 210 PHE A CA 1
ATOM 1631 C C . PHE A 1 210 ? 7.464 -7.418 6.281 1.00 95.81 210 PHE A C 1
ATOM 1633 O O . PHE A 1 210 ? 8.665 -7.412 6.530 1.00 95.81 210 PHE A O 1
ATOM 1640 N N . LEU A 1 211 ? 6.957 -6.887 5.170 1.00 93.19 211 LEU A N 1
ATOM 1641 C CA . LEU A 1 211 ? 7.775 -6.279 4.120 1.00 93.19 211 LEU A CA 1
ATOM 1642 C C . LEU A 1 211 ? 8.002 -4.777 4.342 1.00 93.19 211 LEU A C 1
ATOM 1644 O O . LEU A 1 211 ? 8.771 -4.150 3.613 1.00 93.19 211 LEU A O 1
ATOM 1648 N N . GLY A 1 212 ? 7.330 -4.203 5.342 1.00 92.81 212 GLY A N 1
ATOM 1649 C CA . GLY A 1 212 ? 7.408 -2.795 5.705 1.00 92.81 212 GLY A CA 1
ATOM 1650 C C . GLY A 1 212 ? 6.143 -2.012 5.368 1.00 92.81 212 GLY A C 1
ATOM 1651 O O . GLY A 1 212 ? 5.147 -2.542 4.862 1.00 92.81 212 GLY A O 1
ATOM 1652 N N . PHE A 1 213 ? 6.203 -0.713 5.660 1.00 95.25 213 PHE A N 1
ATOM 1653 C CA . PHE A 1 213 ? 5.153 0.242 5.339 1.00 95.25 213 PHE A CA 1
ATOM 1654 C C . PHE A 1 213 ? 5.731 1.536 4.760 1.00 95.25 213 PHE A C 1
ATOM 1656 O O . PHE A 1 213 ? 6.799 1.995 5.175 1.00 95.25 213 PHE A O 1
ATOM 1663 N N . ARG A 1 214 ? 5.034 2.119 3.781 1.00 94.81 214 ARG A N 1
ATOM 1664 C CA . ARG A 1 214 ? 5.423 3.387 3.144 1.00 94.81 214 ARG A CA 1
ATOM 1665 C C . ARG A 1 214 ? 4.248 4.086 2.470 1.00 94.81 214 ARG A C 1
ATOM 1667 O O . ARG A 1 214 ? 3.214 3.467 2.219 1.00 94.81 214 ARG A O 1
ATOM 1674 N N . LYS A 1 215 ? 4.449 5.358 2.118 1.00 96.06 215 LYS A N 1
ATOM 1675 C CA . LYS A 1 215 ? 3.537 6.115 1.254 1.00 96.06 215 LYS A CA 1
ATOM 1676 C C . LYS A 1 215 ? 3.382 5.443 -0.110 1.00 96.06 215 LYS A C 1
ATOM 1678 O O . LYS A 1 215 ? 4.356 4.963 -0.697 1.00 96.06 215 LYS A O 1
ATOM 1683 N N . VAL A 1 216 ? 2.156 5.440 -0.613 1.00 95.38 216 VAL A N 1
ATOM 1684 C CA . VAL A 1 216 ? 1.837 5.086 -1.993 1.00 95.38 216 VAL A CA 1
ATOM 1685 C C . VAL A 1 216 ? 2.411 6.151 -2.924 1.00 95.38 216 VAL A C 1
ATOM 1687 O O . VAL A 1 216 ? 2.376 7.348 -2.650 1.00 95.38 216 VAL A O 1
ATOM 1690 N N . THR A 1 217 ? 2.976 5.698 -4.037 1.00 95.12 217 THR A N 1
ATOM 1691 C CA . THR A 1 217 ? 3.437 6.549 -5.127 1.00 95.12 217 THR A CA 1
ATOM 1692 C C . THR A 1 217 ? 2.297 6.754 -6.112 1.00 95.12 217 THR A C 1
ATOM 1694 O O . THR A 1 217 ? 1.841 5.815 -6.769 1.00 95.12 217 THR A O 1
ATOM 1697 N N . TYR A 1 218 ? 1.860 8.000 -6.232 1.00 95.12 218 TYR A N 1
ATOM 1698 C CA . TYR A 1 218 ? 0.831 8.404 -7.178 1.00 95.12 218 TYR A CA 1
ATOM 1699 C C . TYR A 1 218 ? 1.464 8.708 -8.532 1.00 95.12 218 TYR A C 1
ATOM 1701 O O . TYR A 1 218 ? 2.034 9.774 -8.750 1.00 95.12 218 TYR A O 1
ATOM 1709 N N . THR A 1 219 ? 1.418 7.735 -9.434 1.00 94.56 219 THR A N 1
ATOM 1710 C CA . THR A 1 219 ? 2.043 7.822 -10.757 1.00 94.56 219 THR A CA 1
ATOM 1711 C C . THR A 1 219 ? 1.255 6.981 -11.758 1.00 94.56 219 THR A C 1
ATOM 1713 O O . THR A 1 219 ? 0.678 5.961 -11.367 1.00 94.56 219 THR A O 1
ATOM 1716 N N . PRO A 1 220 ? 1.203 7.360 -13.049 1.00 94.69 220 PRO A N 1
ATOM 1717 C CA . PRO A 1 220 ? 0.542 6.543 -14.054 1.00 94.69 220 PRO A CA 1
ATOM 1718 C C . PRO A 1 220 ? 1.063 5.102 -14.049 1.00 94.69 220 PRO A C 1
ATOM 1720 O O . PRO A 1 220 ? 2.271 4.850 -14.040 1.00 94.69 220 PRO A O 1
ATOM 1723 N N . ARG A 1 221 ? 0.141 4.135 -14.126 1.00 93.31 221 ARG A N 1
ATOM 1724 C CA . ARG A 1 221 ? 0.492 2.706 -14.207 1.00 93.31 221 ARG A CA 1
ATOM 1725 C C . ARG A 1 221 ? 1.188 2.335 -15.516 1.00 93.31 221 ARG A C 1
ATOM 1727 O O . ARG A 1 221 ? 1.776 1.267 -15.612 1.00 93.31 221 ARG A O 1
ATOM 1734 N N . ASN A 1 222 ? 1.093 3.187 -16.532 1.00 95.06 222 ASN A N 1
ATOM 1735 C CA . ASN A 1 222 ? 1.761 3.012 -17.810 1.00 95.06 222 ASN A CA 1
ATOM 1736 C C . ASN A 1 222 ? 2.990 3.925 -17.873 1.00 95.06 222 ASN A C 1
ATOM 1738 O O . ASN A 1 222 ? 2.850 5.124 -18.101 1.00 95.06 222 ASN A O 1
ATOM 1742 N N . GLN A 1 223 ? 4.175 3.360 -17.664 1.00 94.25 223 GLN A N 1
ATOM 1743 C CA . GLN A 1 223 ? 5.430 4.101 -17.580 1.00 94.25 223 GLN A CA 1
ATOM 1744 C C . GLN A 1 223 ? 6.328 3.841 -18.787 1.00 94.25 223 GLN A C 1
ATOM 1746 O O . GLN A 1 223 ? 6.298 2.772 -19.407 1.00 94.25 223 GLN A O 1
ATOM 1751 N N . ASN A 1 224 ? 7.153 4.834 -19.103 1.00 93.44 224 ASN A N 1
ATOM 1752 C CA . ASN A 1 224 ? 8.305 4.642 -19.971 1.00 93.44 224 ASN A CA 1
ATOM 1753 C C . ASN A 1 224 ? 9.481 4.139 -19.132 1.00 93.44 224 ASN A C 1
ATOM 1755 O O . ASN A 1 224 ? 9.604 4.486 -17.957 1.00 93.44 224 ASN A O 1
ATOM 1759 N N . TRP A 1 225 ? 10.343 3.327 -19.734 1.00 90.75 225 TRP A N 1
ATOM 1760 C CA . TRP A 1 225 ? 11.516 2.760 -19.078 1.00 90.75 225 TRP A CA 1
ATOM 1761 C C . TRP A 1 225 ? 12.414 3.840 -18.465 1.00 90.75 225 TRP A C 1
ATOM 1763 O O . TRP A 1 225 ? 12.904 3.678 -17.356 1.00 90.75 225 TRP A O 1
ATOM 1773 N N . GLU A 1 226 ? 12.579 4.965 -19.155 1.00 89.69 226 GLU A N 1
ATOM 1774 C CA . GLU A 1 226 ? 13.444 6.070 -18.738 1.00 89.69 226 GLU A CA 1
ATOM 1775 C C . GLU A 1 226 ? 12.956 6.762 -17.454 1.00 89.69 226 GLU A C 1
ATOM 1777 O O . GLU A 1 226 ? 13.754 7.363 -16.741 1.00 89.69 226 GLU A O 1
ATOM 1782 N N . SER A 1 227 ? 11.657 6.674 -17.152 1.00 89.31 227 SER A N 1
ATOM 1783 C CA . SER A 1 227 ? 11.051 7.218 -15.930 1.00 89.31 227 SER A CA 1
ATOM 1784 C C . SER A 1 227 ? 10.753 6.147 -14.879 1.00 89.31 227 SER A C 1
ATOM 1786 O O . SER A 1 227 ? 10.304 6.475 -13.783 1.00 89.31 227 SER A O 1
ATOM 1788 N N . TYR A 1 228 ? 10.935 4.871 -15.222 1.00 91.19 228 TYR A N 1
ATOM 1789 C CA . TYR A 1 228 ? 10.618 3.750 -14.351 1.00 91.19 228 TYR A CA 1
ATOM 1790 C C . TYR A 1 228 ? 11.756 3.499 -13.362 1.00 91.19 228 TYR A C 1
ATOM 1792 O O . TYR A 1 228 ? 12.923 3.401 -13.737 1.00 91.19 228 TYR A O 1
ATOM 1800 N N . SER A 1 229 ? 11.402 3.349 -12.087 1.00 89.31 229 SER A N 1
ATOM 1801 C CA . SER A 1 229 ? 12.331 2.905 -11.051 1.00 89.31 229 SER A CA 1
ATOM 1802 C C . SER A 1 229 ? 12.170 1.396 -10.833 1.00 89.31 229 SER A C 1
ATOM 1804 O O . SER A 1 229 ? 11.078 0.969 -10.453 1.00 89.31 229 SER A O 1
ATOM 1806 N N . PRO A 1 230 ? 13.226 0.581 -11.015 1.00 83.75 230 PRO A N 1
ATOM 1807 C CA . PRO A 1 230 ? 13.168 -0.863 -10.769 1.00 83.75 230 PRO A CA 1
ATOM 1808 C C . PRO A 1 230 ? 12.759 -1.250 -9.340 1.00 83.75 230 PRO A C 1
ATOM 1810 O O . PRO A 1 230 ? 12.173 -2.310 -9.142 1.00 83.75 230 PRO A O 1
ATOM 1813 N N . ASP A 1 231 ? 13.006 -0.383 -8.354 1.00 84.56 231 ASP A N 1
ATOM 1814 C CA . ASP A 1 231 ? 12.630 -0.611 -6.951 1.00 84.56 231 ASP A CA 1
ATOM 1815 C C . ASP A 1 231 ? 11.156 -0.224 -6.657 1.00 84.56 231 ASP A C 1
ATOM 1817 O O . ASP A 1 231 ? 10.648 -0.364 -5.534 1.00 84.56 231 ASP A O 1
ATOM 1821 N N . MET A 1 232 ? 10.421 0.257 -7.668 1.00 87.38 232 MET A N 1
ATOM 1822 C CA . MET A 1 232 ? 8.999 0.575 -7.564 1.00 87.38 232 MET A CA 1
ATOM 1823 C C . MET A 1 232 ? 8.154 -0.701 -7.617 1.00 87.38 232 MET A C 1
ATOM 1825 O O . MET A 1 232 ? 7.779 -1.197 -8.680 1.00 87.38 232 MET A O 1
ATOM 1829 N N . SER A 1 233 ? 7.803 -1.218 -6.441 1.00 90.75 233 SER A N 1
ATOM 1830 C CA . SER A 1 233 ? 6.801 -2.280 -6.326 1.00 90.75 233 SER A CA 1
ATOM 1831 C C . SER A 1 233 ? 5.411 -1.779 -6.737 1.00 90.75 233 SER A C 1
ATOM 1833 O O . SER A 1 233 ? 4.904 -0.791 -6.198 1.00 90.75 233 SER A O 1
ATOM 1835 N N . ALA A 1 234 ? 4.760 -2.522 -7.637 1.00 92.50 234 ALA A N 1
ATOM 1836 C CA . ALA A 1 234 ? 3.397 -2.252 -8.091 1.00 92.50 234 ALA A CA 1
ATOM 1837 C C . ALA A 1 234 ? 2.359 -2.300 -6.951 1.00 92.50 234 ALA A C 1
ATOM 1839 O O . ALA A 1 234 ? 1.291 -1.704 -7.078 1.00 92.50 234 ALA A O 1
ATOM 1840 N N . ALA A 1 235 ? 2.687 -2.932 -5.815 1.00 92.19 235 ALA A N 1
ATOM 1841 C CA . ALA A 1 235 ? 1.868 -2.909 -4.604 1.00 92.19 235 ALA A CA 1
ATOM 1842 C C . ALA A 1 235 ? 1.784 -1.526 -3.946 1.00 92.19 235 ALA A C 1
ATOM 1844 O O . ALA A 1 235 ? 1.026 -1.371 -3.002 1.00 92.19 235 ALA A O 1
ATOM 1845 N N . PHE A 1 236 ? 2.559 -0.537 -4.392 1.00 94.00 236 PHE A N 1
ATOM 1846 C CA . PHE A 1 236 ? 2.575 0.817 -3.834 1.00 94.00 236 PHE A CA 1
ATOM 1847 C C . PHE A 1 236 ? 2.357 1.882 -4.903 1.00 94.00 236 PHE A C 1
ATOM 1849 O O . PHE A 1 236 ? 2.730 3.032 -4.702 1.00 94.00 236 PHE A O 1
ATOM 1856 N N . VAL A 1 237 ? 1.797 1.511 -6.051 1.00 94.25 237 VAL A N 1
ATOM 1857 C CA . VAL A 1 237 ? 1.465 2.450 -7.123 1.00 94.25 237 VAL A CA 1
ATOM 1858 C C . VAL A 1 237 ? -0.042 2.589 -7.184 1.00 94.25 237 VAL A C 1
ATOM 1860 O O . VAL A 1 237 ? -0.733 1.570 -7.204 1.00 94.25 237 VAL A O 1
ATOM 1863 N N . LYS A 1 238 ? -0.529 3.827 -7.265 1.00 93.88 238 LYS A N 1
ATOM 1864 C CA . LYS A 1 238 ? -1.926 4.158 -7.560 1.00 93.88 238 LYS A CA 1
ATOM 1865 C C . LYS A 1 238 ? -2.016 5.267 -8.597 1.00 93.88 238 LYS A C 1
ATOM 1867 O O . LYS A 1 238 ? -1.085 6.058 -8.756 1.00 93.88 238 LYS A O 1
ATOM 1872 N N . ASP A 1 239 ? -3.151 5.321 -9.287 1.00 92.62 239 ASP A N 1
ATOM 1873 C CA . ASP A 1 239 ? -3.431 6.403 -10.226 1.00 92.62 239 ASP A CA 1
ATOM 1874 C C . ASP A 1 239 ? -3.563 7.752 -9.488 1.00 92.62 239 ASP A C 1
ATOM 1876 O O . ASP A 1 239 ? -4.314 7.842 -8.509 1.00 92.62 239 ASP A O 1
ATOM 1880 N N . PRO A 1 240 ? -2.846 8.804 -9.924 1.00 93.19 240 PRO A N 1
ATOM 1881 C CA . PRO A 1 240 ? -2.878 10.097 -9.252 1.00 93.19 240 PRO A CA 1
ATOM 1882 C C . PRO A 1 240 ? -4.234 10.801 -9.360 1.00 93.19 240 PRO A C 1
ATOM 1884 O O . PRO A 1 240 ? -4.637 11.470 -8.413 1.00 93.19 240 PRO A O 1
ATOM 1887 N N . GLY A 1 241 ? -4.943 10.654 -10.484 1.00 91.06 241 GLY A N 1
ATOM 1888 C CA . GLY A 1 241 ? -6.207 11.348 -10.728 1.00 91.06 241 GLY A CA 1
ATOM 1889 C C . GLY A 1 241 ? -7.369 10.764 -9.930 1.00 91.06 241 GLY A C 1
ATOM 1890 O O . GLY A 1 241 ? -8.265 11.5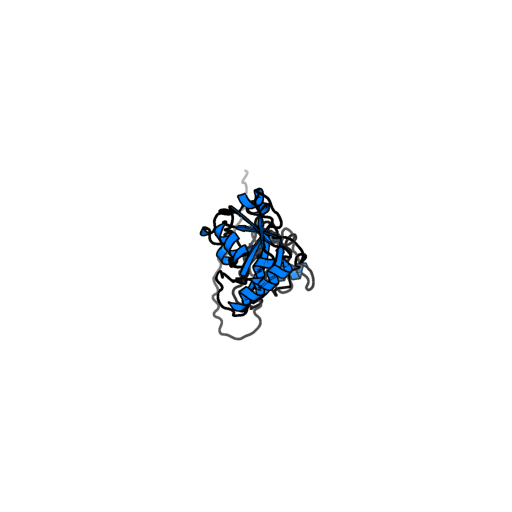03 -9.536 1.00 91.06 241 GLY A O 1
ATOM 1891 N N . SER A 1 242 ? -7.346 9.455 -9.670 1.00 89.62 242 SER A N 1
ATOM 1892 C CA . SER A 1 242 ? -8.412 8.776 -8.921 1.00 89.62 242 SER A CA 1
ATOM 1893 C C . SER A 1 242 ? -8.170 8.705 -7.414 1.00 89.62 242 SER A C 1
ATOM 1895 O O . SER A 1 242 ? -9.133 8.733 -6.656 1.00 89.62 242 SER A O 1
ATOM 1897 N N . TYR A 1 243 ? -6.913 8.614 -6.964 1.00 92.31 243 TYR A N 1
ATOM 1898 C CA . TYR A 1 243 ? -6.615 8.271 -5.565 1.00 92.31 243 TYR A CA 1
ATOM 1899 C C . TYR A 1 243 ? -5.677 9.250 -4.851 1.00 92.31 243 TYR A C 1
ATOM 1901 O O . TYR A 1 243 ? -5.383 9.045 -3.673 1.00 92.31 243 TYR A O 1
ATOM 1909 N N . GLY A 1 244 ? -5.194 10.297 -5.530 1.00 92.69 244 GLY A N 1
ATOM 1910 C CA . GLY A 1 244 ? -4.181 11.216 -4.994 1.00 92.69 244 GLY A CA 1
ATOM 1911 C C . GLY A 1 244 ? -4.564 11.871 -3.665 1.00 92.69 244 GLY A C 1
ATOM 1912 O O . GLY A 1 244 ? -3.718 12.003 -2.787 1.00 92.69 244 GLY A O 1
ATOM 1913 N N . ALA A 1 245 ? -5.847 12.199 -3.483 1.00 94.31 245 ALA A N 1
ATOM 1914 C CA . ALA A 1 245 ? -6.357 12.829 -2.263 1.00 94.31 245 ALA A CA 1
ATOM 1915 C C . ALA A 1 245 ? -6.265 11.935 -1.011 1.00 94.31 245 ALA A C 1
ATOM 1917 O O . ALA A 1 245 ? -6.322 12.440 0.103 1.00 94.31 245 ALA A O 1
ATOM 1918 N N . GLN A 1 246 ? -6.098 10.616 -1.170 1.00 95.25 246 GLN A N 1
ATOM 1919 C CA . GLN A 1 246 ? -6.110 9.671 -0.048 1.00 95.25 246 GLN A CA 1
ATOM 1920 C C . GLN A 1 246 ? -4.853 9.738 0.822 1.00 95.25 246 GLN A C 1
ATOM 1922 O O . GLN A 1 246 ? -4.880 9.228 1.939 1.00 95.25 246 GLN A O 1
ATOM 1927 N N . ASN A 1 247 ? -3.754 10.311 0.310 1.00 96.50 247 ASN A N 1
ATOM 1928 C CA . ASN A 1 247 ? -2.458 10.380 0.996 1.00 96.50 247 ASN A CA 1
ATOM 1929 C C . ASN A 1 247 ? -2.033 9.040 1.628 1.00 96.50 247 ASN A C 1
ATOM 1931 O O . ASN A 1 247 ? -1.571 8.967 2.770 1.00 96.50 247 ASN A O 1
ATOM 1935 N N . GLU A 1 248 ? -2.230 7.960 0.874 1.00 96.94 248 GLU A N 1
ATOM 1936 C CA . GLU A 1 248 ? -2.233 6.604 1.397 1.00 96.94 248 GLU A CA 1
ATOM 1937 C C . GLU A 1 248 ? -0.841 6.154 1.855 1.00 96.94 248 GLU A C 1
ATOM 1939 O O . GLU A 1 248 ? 0.158 6.283 1.146 1.00 96.94 248 GLU A O 1
ATOM 1944 N N . VAL A 1 249 ? -0.800 5.528 3.027 1.00 97.19 249 VAL A N 1
ATOM 1945 C CA . VAL A 1 249 ? 0.290 4.691 3.522 1.00 97.19 249 VAL A CA 1
ATOM 1946 C C . VAL A 1 249 ? -0.175 3.251 3.532 1.00 97.19 249 VAL A C 1
ATOM 1948 O O . VAL A 1 249 ? -1.261 2.931 4.018 1.00 97.19 249 VAL A O 1
ATOM 1951 N N . ARG A 1 250 ? 0.684 2.367 3.036 1.00 96.38 250 ARG A N 1
ATOM 1952 C CA . ARG A 1 250 ? 0.411 0.942 2.949 1.00 96.38 250 ARG A CA 1
ATOM 1953 C C . ARG A 1 250 ? 1.427 0.151 3.743 1.00 96.38 250 ARG A C 1
ATOM 1955 O O . ARG A 1 250 ? 2.622 0.345 3.558 1.00 96.38 250 ARG A O 1
ATOM 1962 N N . ALA A 1 251 ? 0.943 -0.759 4.573 1.00 96.88 251 ALA A N 1
ATOM 1963 C CA . ALA A 1 251 ? 1.715 -1.811 5.213 1.00 96.88 251 ALA A CA 1
ATOM 1964 C C . ALA A 1 251 ? 1.468 -3.133 4.476 1.00 96.88 251 ALA A C 1
ATOM 1966 O O . ALA A 1 251 ? 0.331 -3.414 4.081 1.00 96.88 251 ALA A O 1
ATOM 1967 N N . VAL A 1 252 ? 2.531 -3.908 4.239 1.00 96.06 252 VAL A N 1
ATOM 1968 C CA . VAL A 1 252 ? 2.473 -5.110 3.397 1.00 96.06 252 VAL A CA 1
ATOM 1969 C C . VAL A 1 252 ? 3.123 -6.306 4.085 1.00 96.06 252 VAL A C 1
ATOM 1971 O O . VAL A 1 252 ? 4.219 -6.193 4.632 1.00 96.06 252 VAL A O 1
ATOM 1974 N N . TRP A 1 253 ? 2.478 -7.472 3.990 1.00 96.81 253 TRP A N 1
ATOM 1975 C CA . TRP A 1 253 ? 3.028 -8.742 4.466 1.00 96.81 253 TRP A CA 1
ATOM 1976 C C . TRP A 1 253 ? 2.966 -9.828 3.398 1.00 96.81 253 TRP A C 1
ATOM 1978 O O . TRP A 1 253 ? 1.974 -9.968 2.678 1.00 96.81 253 TRP A O 1
ATOM 1988 N N . ARG A 1 254 ? 4.016 -10.643 3.339 1.00 95.12 254 ARG A N 1
ATOM 1989 C CA . ARG A 1 254 ? 4.088 -11.846 2.509 1.00 95.12 254 ARG A CA 1
ATOM 1990 C C . ARG A 1 254 ? 3.699 -13.065 3.338 1.00 95.12 254 ARG A C 1
ATOM 1992 O O . ARG A 1 254 ? 4.178 -13.220 4.457 1.00 95.12 254 ARG A O 1
ATOM 1999 N N . SER A 1 255 ? 2.853 -13.934 2.785 1.00 95.94 255 SER A N 1
ATOM 2000 C CA . SER A 1 255 ? 2.595 -15.241 3.399 1.00 95.94 255 SER A CA 1
ATOM 2001 C C . SER A 1 255 ? 3.786 -16.174 3.202 1.00 95.94 255 SER A C 1
ATOM 2003 O O . SER A 1 255 ? 4.343 -16.237 2.106 1.00 95.94 255 SER A O 1
ATOM 2005 N N . LEU A 1 256 ? 4.157 -16.906 4.252 1.00 95.69 256 LEU A N 1
ATOM 2006 C CA . LEU A 1 256 ? 5.274 -17.856 4.236 1.00 95.69 256 LEU A CA 1
ATOM 2007 C C . LEU A 1 256 ? 4.833 -19.301 3.968 1.00 95.69 256 LEU A C 1
ATOM 2009 O O . LEU A 1 256 ? 5.673 -20.172 3.768 1.00 95.69 256 LEU A O 1
ATOM 2013 N N . ASP A 1 257 ? 3.526 -19.562 3.961 1.00 93.31 257 ASP A N 1
ATOM 2014 C CA . ASP A 1 257 ? 2.961 -20.907 3.806 1.00 93.31 257 ASP A CA 1
ATOM 2015 C C . ASP A 1 257 ? 2.678 -21.306 2.343 1.00 93.31 257 ASP A C 1
ATOM 2017 O O . ASP A 1 257 ? 2.288 -22.442 2.083 1.00 93.31 257 ASP A O 1
ATOM 2021 N N . GLY A 1 258 ? 2.852 -20.382 1.389 1.00 87.88 258 GLY A N 1
ATOM 2022 C CA . GLY A 1 258 ? 2.617 -20.603 -0.044 1.00 87.88 258 GLY A CA 1
ATOM 2023 C C . GLY A 1 258 ? 1.147 -20.776 -0.450 1.00 87.88 258 GLY A C 1
ATOM 2024 O O . GLY A 1 258 ? 0.860 -20.934 -1.637 1.00 87.88 258 GLY A O 1
ATOM 2025 N N . ASN A 1 259 ? 0.205 -20.726 0.494 1.00 91.06 259 ASN A N 1
ATOM 2026 C CA . ASN A 1 259 ? -1.213 -20.909 0.209 1.00 91.06 259 ASN A CA 1
ATOM 2027 C C . ASN A 1 259 ? -1.853 -19.616 -0.323 1.00 91.06 259 ASN A C 1
ATOM 2029 O O . ASN A 1 259 ? -1.418 -18.514 0.027 1.00 91.06 259 ASN A O 1
ATOM 2033 N N . PRO A 1 260 ? -2.941 -19.716 -1.113 1.00 92.62 260 PRO A N 1
ATOM 2034 C CA . PRO A 1 260 ? -3.757 -18.559 -1.450 1.00 92.62 260 PRO A CA 1
ATOM 2035 C C . PRO A 1 260 ? -4.225 -17.827 -0.188 1.00 92.62 260 PRO A C 1
ATOM 2037 O O . PRO A 1 260 ? -4.776 -18.426 0.740 1.00 92.62 260 PRO A O 1
ATOM 2040 N N . ILE A 1 261 ? -4.016 -16.515 -0.170 1.00 94.62 261 ILE A N 1
ATOM 2041 C CA . ILE A 1 261 ? -4.427 -15.646 0.930 1.00 94.62 261 ILE A CA 1
ATOM 2042 C C . ILE A 1 261 ? -5.804 -15.035 0.658 1.00 94.62 261 ILE A C 1
ATOM 2044 O O . ILE A 1 261 ? -6.200 -14.825 -0.487 1.00 94.62 261 ILE A O 1
ATOM 2048 N N . LYS A 1 262 ? -6.520 -14.725 1.734 1.00 94.88 262 LYS A N 1
ATOM 2049 C CA . LYS A 1 262 ? -7.796 -13.997 1.749 1.00 94.88 262 LYS A CA 1
ATOM 2050 C C . LYS A 1 262 ? -7.735 -12.951 2.854 1.00 94.88 262 LYS A C 1
ATOM 2052 O O . LYS A 1 262 ? -6.884 -13.075 3.726 1.00 94.88 262 LYS A O 1
ATOM 2057 N N . ALA A 1 263 ? -8.626 -11.964 2.849 1.00 95.12 263 ALA A N 1
ATOM 2058 C CA . ALA A 1 263 ? -8.697 -11.012 3.954 1.00 95.12 263 ALA A CA 1
ATOM 2059 C C . ALA A 1 263 ? -8.828 -11.717 5.316 1.00 95.12 263 ALA A C 1
ATOM 2061 O O . ALA A 1 263 ? -9.618 -12.652 5.464 1.00 95.12 263 ALA A O 1
ATOM 2062 N N . GLU A 1 264 ? -8.088 -11.220 6.302 1.00 96.06 264 GLU A N 1
ATOM 2063 C CA . GLU A 1 264 ? -8.101 -11.704 7.681 1.00 96.06 264 GLU A CA 1
ATOM 2064 C C . GLU A 1 264 ? -8.549 -10.580 8.627 1.00 96.06 264 GLU A C 1
ATOM 2066 O O . GLU A 1 264 ? -8.439 -9.391 8.312 1.00 96.06 264 GLU A O 1
ATOM 2071 N N . PHE A 1 265 ? -9.045 -10.962 9.803 1.00 96.88 265 PHE A N 1
ATOM 2072 C CA . PHE A 1 265 ? -9.455 -10.039 10.866 1.00 96.88 265 PHE A CA 1
ATOM 2073 C C . PHE A 1 265 ? -8.655 -10.323 12.140 1.00 96.88 265 PHE A C 1
ATOM 2075 O O . PHE A 1 265 ? -9.211 -10.845 13.110 1.00 96.88 265 PHE A O 1
ATOM 2082 N N . PRO A 1 266 ? -7.335 -10.054 12.139 1.00 97.19 266 PRO A N 1
ATOM 2083 C CA . PRO A 1 266 ? -6.529 -10.214 13.339 1.00 97.19 266 PRO A CA 1
ATOM 2084 C C . PRO A 1 266 ? -7.086 -9.362 14.483 1.00 97.19 266 PRO A C 1
ATOM 2086 O O . PRO A 1 266 ? -7.712 -8.314 14.279 1.00 97.19 266 PRO A O 1
ATOM 2089 N N . ARG A 1 267 ? -6.842 -9.835 15.702 1.00 97.94 267 ARG A N 1
ATOM 2090 C CA . ARG A 1 267 ? -7.232 -9.158 16.933 1.00 97.94 267 ARG A CA 1
ATOM 2091 C C . ARG A 1 267 ? -6.076 -9.195 17.918 1.00 97.94 267 ARG A C 1
ATOM 2093 O O . ARG A 1 267 ? -5.549 -10.270 18.192 1.00 97.94 267 ARG A O 1
ATOM 2100 N N . SER A 1 268 ? -5.731 -8.041 18.476 1.00 98.12 268 SER A N 1
ATOM 2101 C CA . SER A 1 268 ? -4.835 -7.949 19.627 1.00 98.12 268 SER A CA 1
ATOM 2102 C C . SER A 1 268 ? -5.186 -6.742 20.483 1.00 98.12 268 SER A C 1
ATOM 2104 O O . SER A 1 268 ? -5.159 -5.615 19.999 1.00 98.12 268 SER A O 1
ATOM 2106 N N . ALA A 1 269 ? -5.447 -6.964 21.773 1.00 98.19 269 ALA A N 1
ATOM 2107 C CA . ALA A 1 269 ? -5.753 -5.886 22.711 1.00 98.19 269 ALA A CA 1
ATOM 2108 C C . ALA A 1 269 ? -4.621 -4.844 22.801 1.00 98.19 269 ALA A C 1
ATOM 2110 O O . ALA A 1 269 ? -4.896 -3.669 23.022 1.00 98.19 269 ALA A O 1
ATOM 2111 N N . ALA A 1 270 ? -3.366 -5.234 22.552 1.00 98.38 270 ALA A N 1
ATOM 2112 C CA . ALA A 1 270 ? -2.229 -4.314 22.561 1.00 98.38 270 ALA A CA 1
ATOM 2113 C C . ALA A 1 270 ? -2.292 -3.265 21.433 1.00 98.38 270 ALA A C 1
ATOM 2115 O O . ALA A 1 270 ? -1.723 -2.187 21.568 1.00 98.38 270 ALA A O 1
ATOM 2116 N N . LEU A 1 271 ? -3.038 -3.516 20.346 1.00 98.19 271 LEU A N 1
ATOM 2117 C CA . LEU A 1 271 ? -3.251 -2.509 19.298 1.00 98.19 271 LEU A CA 1
ATOM 2118 C C . LEU A 1 271 ? -4.011 -1.283 19.818 1.00 98.19 271 LEU A C 1
ATOM 2120 O O . LEU A 1 271 ? -3.806 -0.178 19.313 1.00 98.19 271 LEU A O 1
ATOM 2124 N N . THR A 1 272 ? -4.865 -1.464 20.830 1.00 98.31 272 THR A N 1
ATOM 2125 C CA . THR A 1 272 ? -5.704 -0.389 21.385 1.00 98.31 272 THR A CA 1
ATOM 2126 C C . THR A 1 272 ? -4.873 0.729 22.017 1.00 98.31 272 THR A C 1
ATOM 2128 O O . THR A 1 272 ? -5.267 1.890 21.955 1.00 98.31 272 THR A O 1
ATOM 2131 N N . GLU A 1 273 ? -3.674 0.422 22.528 1.00 98.31 273 GLU A N 1
ATOM 2132 C CA . GLU A 1 273 ? -2.762 1.403 23.134 1.00 98.31 273 GLU A CA 1
ATOM 2133 C C . GLU A 1 273 ? -2.350 2.503 22.139 1.00 98.31 273 GLU A C 1
ATOM 2135 O O . GLU A 1 273 ? -2.139 3.664 22.508 1.00 98.31 273 GLU A O 1
ATOM 2140 N N . PHE A 1 274 ? -2.304 2.160 20.852 1.00 98.38 274 PHE A N 1
ATOM 2141 C CA . PHE A 1 274 ? -1.887 3.053 19.775 1.00 98.38 274 PHE A CA 1
ATOM 2142 C C . PHE A 1 274 ? -3.054 3.784 19.110 1.00 98.38 274 PHE A C 1
ATOM 2144 O O . PHE A 1 274 ? -2.811 4.724 18.356 1.00 98.38 274 PHE A O 1
ATOM 2151 N N . CYS A 1 275 ? -4.301 3.397 19.388 1.00 98.62 275 CYS A N 1
ATOM 2152 C CA . CYS A 1 275 ? -5.461 3.837 18.617 1.00 98.62 275 CYS A CA 1
ATOM 2153 C C . CYS A 1 275 ? -6.359 4.805 19.401 1.00 98.62 275 CYS A C 1
ATOM 2155 O O . CYS A 1 275 ? -6.673 4.574 20.566 1.00 98.62 275 CYS A O 1
ATOM 2157 N N . ALA A 1 276 ? -6.828 5.867 18.746 1.00 98.56 276 ALA A N 1
ATOM 2158 C CA . ALA A 1 276 ? -7.837 6.772 19.299 1.00 98.56 276 ALA A CA 1
ATOM 2159 C C . ALA A 1 276 ? -8.783 7.275 18.204 1.00 98.56 276 ALA A C 1
ATOM 2161 O O . ALA A 1 276 ? -8.329 7.660 17.130 1.00 98.56 276 ALA A O 1
ATOM 2162 N N . ILE A 1 277 ? -10.092 7.308 18.468 1.00 98.44 277 ILE A N 1
ATOM 2163 C CA . ILE A 1 277 ? -11.046 7.918 17.531 1.00 98.44 277 ILE A CA 1
ATOM 2164 C C . ILE A 1 277 ? -10.861 9.443 17.537 1.00 98.44 277 ILE A C 1
ATOM 2166 O O . ILE A 1 277 ? -10.702 10.057 18.596 1.00 98.44 277 ILE A O 1
ATOM 2170 N N . ARG A 1 278 ? -10.888 10.045 16.346 1.00 97.50 278 ARG A N 1
ATOM 2171 C CA . ARG A 1 278 ? -10.906 11.490 16.113 1.00 97.50 278 ARG A CA 1
ATOM 2172 C C . ARG A 1 278 ? -12.174 11.869 15.358 1.00 97.50 278 ARG A C 1
ATOM 2174 O O . ARG A 1 278 ? -12.566 11.177 14.422 1.00 97.50 278 ARG A O 1
ATOM 2181 N N . GLU A 1 279 ? -12.772 12.979 15.772 1.00 92.75 279 GLU A N 1
ATOM 2182 C CA . GLU A 1 279 ? -13.901 13.609 15.086 1.00 92.75 279 GLU A CA 1
ATOM 2183 C C . GLU A 1 279 ? -13.361 14.730 14.194 1.00 92.75 279 GLU A C 1
ATOM 2185 O O . GLU A 1 279 ? -12.491 15.488 14.641 1.00 92.75 279 GLU A O 1
ATOM 2190 N N . LEU A 1 280 ? -13.835 14.782 12.949 1.00 85.44 280 LEU A N 1
ATOM 2191 C CA . LEU A 1 280 ? -13.510 15.828 11.975 1.00 85.44 280 LEU A CA 1
ATOM 2192 C C . LEU A 1 280 ? -14.339 17.100 12.191 1.00 85.44 280 LEU A C 1
ATOM 2194 O O . LEU A 1 280 ? -15.489 16.995 12.674 1.00 85.44 280 LEU A O 1
#

pLDDT: mean 80.18, std 23.49, range [26.06, 98.69]

Radius of gyration: 26.6 Å; chains: 1; bounding box: 46×51×109 Å